Protein AF-A0A937UP07-F1 (afdb_monomer_lite)

Radius of gyration: 32.18 Å; chains: 1; bounding box: 81×33×100 Å

Secondary structure (DSSP, 8-state):
-PPPEEEEEETTTTEEEEEEPPSSTT-----TTT--S-EEESTTT--TTHHHHHHHHHHHHHHHHHHHHHHHHHHSSPPP-------------------PPPPPHHHHHHHHHHHHHHHHHT-HHHHHHHHHHHHHTT-HHHHHHHHHHHHHHHHHHHHHHHHHHHHHHHHHHHHHHHS-PPPP-

Foldseek 3Di:
DDADWFWKAAPVVRDIDTDGDDPDPPDQDADPPPRDSRIDTPVVVPPVPPVCVVVVVVVVVVVVVVVVVVVCCVVPPDDPDPPPDDDDDDDDDDPPPPPPDDPPPVVVVVLVVQLVVCLVVLPLVSLQVQLVVCVVVVNNVSNVVSNVSSVVSVVVVVVVVVVVVVVVVVVVVVVVVVVPDPDDD

Structure (mmCIF, N/CA/C/O backbone):
data_AF-A0A937UP07-F1
#
_entry.id   AF-A0A937UP07-F1
#
loop_
_atom_site.group_PDB
_atom_site.id
_atom_site.type_symbol
_atom_site.label_atom_id
_atom_site.label_alt_id
_atom_site.label_comp_id
_atom_site.label_asym_id
_atom_site.label_entity_id
_atom_site.label_seq_id
_atom_site.pdbx_PDB_ins_code
_atom_site.Cartn_x
_atom_site.Cartn_y
_atom_site.Cartn_z
_atom_site.occupancy
_atom_site.B_iso_or_equiv
_atom_site.auth_seq_id
_atom_site.auth_comp_id
_atom_site.auth_asym_id
_atom_site.auth_atom_id
_atom_site.pdbx_PDB_model_num
ATOM 1 N N . MET A 1 1 ? -50.067 5.147 7.919 1.00 51.22 1 MET A N 1
ATOM 2 C CA . MET A 1 1 ? -48.620 5.454 7.886 1.00 51.22 1 MET A CA 1
ATOM 3 C C . MET A 1 1 ? -47.901 4.321 8.599 1.00 51.22 1 MET A C 1
ATOM 5 O O . MET A 1 1 ? -48.271 4.030 9.728 1.00 51.22 1 MET A O 1
ATOM 9 N N . ALA A 1 2 ? -46.996 3.603 7.929 1.00 53.16 2 ALA A N 1
ATOM 10 C CA . ALA A 1 2 ? -46.285 2.476 8.536 1.00 53.16 2 ALA A CA 1
ATOM 11 C C . ALA A 1 2 ? -45.180 3.007 9.459 1.00 53.16 2 ALA A C 1
ATOM 13 O O . ALA A 1 2 ? -44.320 3.758 9.006 1.00 53.16 2 ALA A O 1
ATOM 14 N N . SER A 1 3 ? -45.225 2.655 10.743 1.00 60.34 3 SER A N 1
ATOM 15 C CA . SER A 1 3 ? -44.167 3.015 11.690 1.00 60.34 3 SER A CA 1
ATOM 16 C C . SER A 1 3 ? -42.852 2.321 11.309 1.00 60.34 3 SER A C 1
ATOM 18 O O . SER A 1 3 ? -42.887 1.135 10.958 1.00 60.34 3 SER A O 1
ATOM 20 N N . PRO A 1 4 ? -41.704 3.019 11.379 1.00 66.19 4 PRO A N 1
ATOM 21 C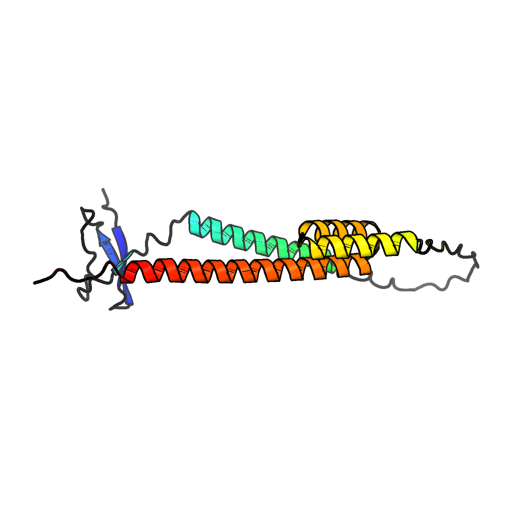 CA . PRO A 1 4 ? -40.403 2.433 11.079 1.00 66.19 4 PRO A CA 1
ATOM 22 C C . PRO A 1 4 ? -40.102 1.265 12.028 1.00 66.19 4 PRO A C 1
ATOM 24 O O . PRO A 1 4 ? -40.343 1.325 13.238 1.00 66.19 4 PRO A O 1
ATOM 27 N N . ARG A 1 5 ? -39.615 0.164 11.450 1.00 69.94 5 ARG A N 1
ATOM 28 C CA . ARG A 1 5 ? -39.194 -1.046 12.163 1.00 69.94 5 ARG A CA 1
ATOM 29 C C . ARG A 1 5 ? -37.681 -1.158 12.065 1.00 69.94 5 ARG A C 1
ATOM 31 O O . ARG A 1 5 ? -37.135 -0.958 10.987 1.00 69.94 5 ARG A O 1
ATOM 38 N N . ILE A 1 6 ? -37.042 -1.497 13.177 1.00 74.75 6 ILE A N 1
ATOM 39 C CA . ILE A 1 6 ? -35.603 -1.729 13.271 1.00 74.75 6 ILE A CA 1
ATOM 40 C C . ILE A 1 6 ? -35.372 -3.232 13.408 1.00 74.75 6 ILE A C 1
ATOM 42 O O . ILE A 1 6 ? -35.994 -3.894 14.247 1.00 74.75 6 ILE A O 1
ATOM 46 N N . HIS A 1 7 ? -34.464 -3.769 12.602 1.00 78.12 7 HIS A N 1
ATOM 47 C CA . HIS A 1 7 ? -33.972 -5.130 12.707 1.00 78.12 7 HIS A CA 1
ATOM 48 C C . HIS A 1 7 ? -32.869 -5.217 13.755 1.00 78.12 7 HIS A C 1
ATOM 50 O O . HIS A 1 7 ? -31.851 -4.516 13.719 1.00 78.12 7 HIS A O 1
ATOM 56 N N . VAL A 1 8 ? -33.073 -6.122 14.699 1.00 79.50 8 VAL A N 1
ATOM 57 C CA . VAL A 1 8 ? -32.176 -6.331 15.821 1.00 79.50 8 VAL A CA 1
ATOM 58 C C . VAL A 1 8 ? -31.804 -7.798 15.960 1.00 79.50 8 VAL A C 1
ATOM 60 O O . VAL A 1 8 ? -32.637 -8.679 15.752 1.00 79.50 8 VAL A O 1
ATOM 63 N N . TYR A 1 9 ? -30.552 -8.059 16.321 1.00 80.75 9 TYR A N 1
ATOM 64 C CA . TYR A 1 9 ? -30.041 -9.399 16.578 1.00 80.75 9 TYR A CA 1
ATOM 65 C C . TYR A 1 9 ? -29.825 -9.588 18.074 1.00 80.75 9 TYR A C 1
ATOM 67 O O . TYR A 1 9 ? -29.161 -8.780 18.729 1.00 80.75 9 TYR A O 1
ATOM 75 N N . CYS A 1 10 ? -30.385 -10.661 18.623 1.00 82.75 10 CYS A N 1
ATOM 76 C CA . CYS A 1 10 ? -30.159 -11.033 20.009 1.00 82.75 10 CYS A CA 1
ATOM 77 C C . CYS A 1 10 ? -29.069 -12.101 20.090 1.00 82.75 10 CYS A C 1
ATOM 79 O O . CYS A 1 10 ? -29.268 -13.221 19.625 1.00 82.75 10 CYS A O 1
ATOM 81 N N . GLN A 1 11 ? -27.960 -11.783 20.758 1.00 80.38 11 GLN A N 1
ATOM 82 C CA . GLN A 1 11 ? -26.851 -12.726 20.935 1.00 80.38 11 GLN A CA 1
ATOM 83 C C . GLN A 1 11 ? -27.231 -13.937 21.794 1.00 80.38 11 GLN A C 1
ATOM 85 O O . GLN A 1 11 ? -26.684 -15.012 21.611 1.00 80.38 11 GLN A O 1
ATOM 90 N N . HIS A 1 12 ? -28.182 -13.782 22.718 1.00 84.94 12 HIS A N 1
ATOM 91 C CA . HIS A 1 12 ? -28.535 -14.850 23.654 1.00 84.94 12 HIS A CA 1
ATOM 92 C C . HIS A 1 12 ? -29.436 -15.934 23.049 1.00 84.94 12 HIS A C 1
ATOM 94 O O . HIS A 1 12 ? -29.438 -17.065 23.515 1.00 84.94 12 HIS A O 1
ATOM 100 N N . CYS A 1 13 ? -30.237 -15.593 22.037 1.00 86.12 13 CYS A N 1
ATOM 101 C CA . CYS A 1 13 ? -31.123 -16.556 21.372 1.00 86.12 13 CYS A CA 1
ATOM 102 C C . CYS A 1 13 ? -30.818 -16.730 19.883 1.00 86.12 13 CYS A C 1
ATOM 104 O O . CYS A 1 13 ? -31.620 -17.346 19.185 1.00 86.12 13 CYS A O 1
ATOM 106 N N . GLU A 1 14 ? -29.701 -16.154 19.430 1.00 85.12 14 GLU A N 1
ATOM 107 C CA . GLU A 1 14 ? -29.171 -16.221 18.063 1.00 85.12 14 GLU A CA 1
ATOM 108 C C . GLU A 1 14 ? -30.222 -15.969 16.974 1.00 85.12 14 GLU A C 1
ATOM 110 O O . GLU A 1 14 ? -30.224 -16.573 15.905 1.00 85.12 14 GLU A O 1
ATOM 115 N N . ALA A 1 15 ? -31.154 -15.062 17.258 1.00 76.88 15 ALA A N 1
ATOM 116 C CA . ALA A 1 15 ? -32.301 -14.796 16.406 1.00 76.88 15 ALA A CA 1
ATOM 117 C C . ALA A 1 15 ? -32.442 -13.302 16.125 1.00 76.88 15 ALA A C 1
ATOM 119 O O . ALA A 1 15 ? -32.156 -12.450 16.977 1.00 76.88 15 ALA A O 1
ATOM 120 N N . SER A 1 16 ? -32.904 -13.002 14.912 1.00 80.81 16 SER A N 1
ATOM 121 C CA . SER A 1 16 ? -33.213 -11.655 14.453 1.00 80.81 16 SER A CA 1
ATOM 122 C C . SER A 1 16 ? -34.701 -11.348 14.617 1.00 80.81 16 SER A C 1
ATOM 124 O O . SER A 1 16 ? -35.568 -12.185 14.365 1.00 80.81 16 SER A O 1
ATOM 126 N N . TYR A 1 17 ? -35.003 -10.126 15.045 1.00 80.25 17 TYR A N 1
ATOM 127 C CA . TYR A 1 17 ? -36.364 -9.644 15.262 1.00 80.25 17 TYR A CA 1
ATOM 128 C C . TYR A 1 17 ? -36.521 -8.255 14.655 1.00 80.25 17 TYR A C 1
ATOM 130 O O . TYR A 1 17 ? -35.581 -7.465 14.657 1.00 80.25 17 TYR A O 1
ATOM 138 N N . ALA A 1 18 ? -37.718 -7.946 14.164 1.00 79.12 18 ALA A N 1
ATOM 139 C CA . ALA A 1 18 ? -38.094 -6.586 13.802 1.00 79.12 18 ALA A CA 1
ATOM 140 C C . ALA A 1 18 ? -38.886 -5.979 14.963 1.00 79.12 18 ALA A C 1
ATOM 142 O O . ALA A 1 18 ? -39.954 -6.486 15.313 1.00 79.12 18 ALA A O 1
ATOM 143 N N . ILE A 1 19 ? -38.368 -4.912 15.562 1.00 76.25 19 ILE A N 1
ATOM 144 C CA . ILE A 1 19 ? -39.026 -4.189 16.654 1.00 76.25 19 ILE A CA 1
ATOM 145 C C . ILE A 1 19 ? -39.362 -2.766 16.217 1.00 76.25 19 ILE A C 1
ATOM 147 O O . ILE A 1 19 ? -38.697 -2.197 15.354 1.00 76.25 19 ILE A O 1
ATOM 151 N N . ALA A 1 20 ? -40.437 -2.205 16.770 1.00 74.88 20 ALA A N 1
ATOM 152 C CA . ALA A 1 20 ? -40.776 -0.809 16.525 1.00 74.88 20 ALA A CA 1
ATOM 153 C C . ALA A 1 20 ? -39.660 0.091 17.069 1.00 74.88 20 ALA A C 1
ATOM 155 O O . ALA A 1 20 ? -39.105 -0.192 18.134 1.00 74.88 20 ALA A O 1
ATOM 156 N N . GLU A 1 21 ? -39.332 1.152 16.333 1.00 70.62 21 GLU A N 1
ATOM 157 C CA . GLU A 1 21 ? -38.361 2.140 16.792 1.00 70.62 21 GLU A CA 1
ATOM 158 C C . GLU A 1 21 ? -38.808 2.714 18.144 1.00 70.62 21 GLU A C 1
ATOM 160 O O . GLU A 1 21 ? -39.953 3.166 18.276 1.00 70.62 21 GLU A O 1
ATOM 165 N N . PRO A 1 22 ? -37.962 2.650 19.184 1.00 67.12 22 PRO A N 1
ATOM 166 C CA . PRO A 1 22 ? -38.375 3.137 20.479 1.00 67.12 22 PRO A CA 1
ATOM 167 C C . PRO A 1 22 ? -38.464 4.667 20.492 1.00 67.12 22 PRO A C 1
ATOM 169 O O . PRO A 1 22 ? -37.602 5.364 19.964 1.00 67.12 22 PRO A O 1
ATOM 172 N N . ALA A 1 23 ? -39.478 5.195 21.175 1.00 56.97 23 ALA A N 1
ATOM 173 C CA . ALA A 1 23 ? -39.797 6.623 21.218 1.00 56.97 23 ALA A CA 1
ATOM 174 C C . ALA A 1 23 ? -38.868 7.471 22.122 1.00 56.97 23 ALA A C 1
ATOM 176 O O . ALA A 1 23 ? -39.318 8.436 22.736 1.00 56.97 23 ALA A O 1
ATOM 177 N N . GLY A 1 24 ? -37.580 7.135 22.242 1.00 63.41 24 GLY A N 1
ATOM 178 C CA . GLY A 1 24 ? -36.656 7.946 23.034 1.00 63.41 24 GLY A CA 1
ATOM 179 C C . GLY A 1 24 ? -35.199 7.471 23.041 1.00 63.41 24 GLY A C 1
ATOM 180 O O . GLY A 1 24 ? -34.926 6.291 22.822 1.00 63.41 24 GLY A O 1
ATOM 181 N N . PRO A 1 25 ? -34.254 8.380 23.348 1.00 55.34 25 PRO A N 1
ATOM 182 C CA . PRO A 1 25 ? -32.810 8.125 23.292 1.00 55.34 25 PRO A CA 1
ATOM 183 C C . PRO A 1 25 ? -32.297 7.118 24.337 1.00 55.34 25 PRO A C 1
ATOM 185 O O . PRO A 1 25 ? -31.204 6.590 24.174 1.00 55.34 25 PRO A O 1
ATOM 188 N N . ASN A 1 26 ? -33.087 6.817 25.375 1.00 56.56 26 ASN A N 1
ATOM 189 C CA . ASN A 1 26 ? -32.716 5.919 26.479 1.00 56.56 26 ASN A CA 1
ATOM 190 C C . ASN A 1 26 ? -33.546 4.629 26.519 1.00 56.56 26 ASN A C 1
ATOM 192 O O . ASN A 1 26 ? -33.604 3.945 27.539 1.00 56.56 26 ASN A O 1
ATOM 196 N N . ALA A 1 27 ? -34.250 4.300 25.440 1.00 63.69 27 ALA A N 1
ATOM 197 C CA . ALA A 1 27 ? -35.037 3.085 25.416 1.00 63.69 27 ALA A CA 1
ATOM 198 C C . ALA A 1 27 ? -34.132 1.864 25.228 1.00 63.69 27 ALA A C 1
ATOM 200 O O . ALA A 1 27 ? -33.530 1.656 24.173 1.00 63.69 27 ALA A O 1
ATOM 201 N N . HIS A 1 28 ? -34.048 1.043 26.268 1.00 65.00 28 HIS A N 1
ATOM 202 C CA . HIS A 1 28 ? -33.318 -0.212 26.221 1.00 65.00 28 HIS A CA 1
ATOM 203 C C . HIS A 1 28 ? -34.006 -1.185 25.254 1.00 65.00 28 HIS A C 1
ATOM 205 O O . HIS A 1 28 ? -35.180 -1.522 25.416 1.00 65.00 28 HIS A O 1
ATOM 211 N N . LEU A 1 29 ? -33.270 -1.644 24.238 1.00 72.25 29 LEU A N 1
ATOM 212 C CA . LEU A 1 29 ? -33.742 -2.669 23.311 1.00 72.25 29 LEU A CA 1
ATOM 213 C C . LEU A 1 29 ? -33.669 -4.019 24.027 1.00 72.25 29 LEU A C 1
ATOM 215 O O . LEU A 1 29 ? -32.587 -4.528 24.306 1.00 72.25 29 LEU A O 1
ATOM 219 N N . VAL A 1 30 ? -34.828 -4.588 24.344 1.00 80.69 30 VAL A N 1
ATOM 220 C CA . VAL A 1 30 ? -34.936 -5.872 25.041 1.00 80.69 30 VAL A CA 1
ATOM 221 C C . VAL A 1 30 ? -35.454 -6.928 24.074 1.00 80.69 30 VAL A C 1
ATOM 223 O O . VAL A 1 30 ? -36.430 -6.705 23.356 1.00 80.69 30 VAL A O 1
ATOM 226 N N . CYS A 1 31 ? -34.822 -8.102 24.059 1.00 82.31 31 CYS A N 1
ATOM 227 C CA . CYS A 1 31 ? -35.263 -9.200 23.206 1.00 82.31 31 CYS A CA 1
ATOM 228 C C . CYS A 1 31 ? -36.688 -9.647 23.589 1.00 82.31 31 CYS A C 1
ATOM 230 O O . CYS A 1 31 ? -36.932 -9.966 24.758 1.00 82.31 31 CYS A O 1
ATOM 232 N N . PRO A 1 32 ? -37.636 -9.750 22.637 1.00 81.50 32 PRO A N 1
ATOM 233 C CA . PRO A 1 32 ? -39.007 -10.146 22.952 1.00 81.50 32 PRO A CA 1
ATOM 234 C C . PRO A 1 32 ? -39.099 -11.582 23.486 1.00 81.50 32 PRO A C 1
ATOM 236 O O . PRO A 1 32 ? -39.979 -11.855 24.302 1.00 81.50 32 PRO A O 1
ATOM 239 N N . LYS A 1 33 ? -38.176 -12.465 23.072 1.00 83.19 33 LYS A N 1
ATOM 240 C CA . LYS A 1 33 ? -38.176 -13.898 23.403 1.00 83.19 33 LYS A CA 1
ATOM 241 C C . LYS A 1 33 ? -37.504 -14.212 24.740 1.00 83.19 33 LYS A C 1
ATOM 243 O O . LYS A 1 33 ? -38.108 -14.869 25.575 1.00 83.19 33 LYS A O 1
ATOM 248 N N . CYS A 1 34 ? -36.269 -13.755 24.949 1.00 86.81 34 CYS A N 1
ATOM 249 C CA . CYS A 1 34 ? -35.478 -14.104 26.139 1.00 86.81 34 CYS A CA 1
ATOM 250 C C . CYS A 1 34 ? -35.333 -12.967 27.158 1.00 86.81 34 CYS A C 1
ATOM 252 O O . CYS A 1 34 ? -34.666 -13.146 28.168 1.00 86.81 34 CYS A O 1
ATOM 254 N N . LYS A 1 35 ? -35.913 -11.789 26.887 1.00 84.75 35 LYS A N 1
ATOM 255 C CA . LYS A 1 35 ? -35.816 -10.588 27.735 1.00 84.75 35 LYS A CA 1
ATOM 256 C C . LYS A 1 35 ? -34.383 -10.108 28.020 1.00 84.75 35 LYS A C 1
ATOM 258 O O . LYS A 1 35 ? -34.186 -9.265 28.887 1.00 84.75 35 LYS A O 1
ATOM 263 N N . SER A 1 36 ? -33.394 -10.585 27.260 1.00 81.56 36 SER A N 1
ATOM 264 C CA . SER A 1 36 ? -32.011 -10.119 27.378 1.00 81.56 36 SER A CA 1
ATOM 265 C C . SER A 1 36 ? -31.858 -8.676 26.864 1.00 81.56 36 SER A C 1
ATOM 267 O O . SER A 1 36 ? -32.407 -8.372 25.796 1.00 81.56 36 SER A O 1
ATOM 269 N N . PRO A 1 37 ? -31.089 -7.809 27.558 1.00 73.44 37 PRO A N 1
ATOM 270 C CA . PRO A 1 37 ? -30.743 -6.462 27.096 1.00 73.44 37 PRO A CA 1
ATOM 271 C C . PRO A 1 37 ? -29.590 -6.444 26.073 1.00 73.44 37 PRO A C 1
ATOM 273 O O . PRO A 1 37 ? -29.282 -5.395 25.514 1.00 73.44 37 PRO A O 1
ATOM 276 N N . THR A 1 38 ? -28.936 -7.584 25.807 1.00 66.12 38 THR A N 1
ATOM 277 C CA . THR A 1 38 ? -27.842 -7.702 24.822 1.00 66.12 38 THR A CA 1
ATOM 278 C C . THR A 1 38 ? -28.375 -7.838 23.398 1.00 66.12 38 THR A C 1
ATOM 280 O O . THR A 1 38 ? -28.304 -8.894 22.759 1.00 66.12 38 THR A O 1
ATOM 283 N N . VAL A 1 39 ? -28.955 -6.750 22.902 1.00 64.88 39 VAL A N 1
ATOM 284 C CA . VAL A 1 39 ? -29.507 -6.680 21.553 1.00 64.88 39 VAL A CA 1
ATOM 285 C C . VAL A 1 39 ? -28.695 -5.690 20.720 1.00 64.88 39 VAL A C 1
ATOM 287 O O . VAL A 1 39 ? -28.530 -4.534 21.102 1.00 64.88 39 VAL A O 1
ATOM 290 N N . VAL A 1 40 ? -28.182 -6.144 19.575 1.00 65.75 40 VAL A N 1
ATOM 291 C CA . VAL A 1 40 ? -27.368 -5.325 18.667 1.00 65.75 40 VAL A CA 1
ATOM 292 C C . VAL A 1 40 ? -28.232 -4.877 17.482 1.00 65.75 40 VAL A C 1
ATOM 294 O O . VAL A 1 40 ? -28.839 -5.731 16.826 1.00 65.75 40 VAL A O 1
ATOM 297 N N . PRO A 1 41 ? -28.319 -3.566 17.185 1.00 64.56 41 PRO A N 1
ATOM 298 C CA . PRO A 1 41 ? -29.013 -3.087 15.996 1.00 64.56 41 PRO A CA 1
ATOM 299 C C . PRO A 1 41 ? -28.246 -3.510 14.738 1.00 64.56 41 PRO A C 1
ATOM 301 O O . PRO A 1 41 ? -27.078 -3.162 14.572 1.00 64.56 41 PRO A O 1
ATOM 304 N N . VAL A 1 42 ? -28.907 -4.254 13.851 1.00 65.12 42 VAL A N 1
ATOM 305 C CA . VAL A 1 42 ? -28.313 -4.756 12.598 1.00 65.12 42 VAL A CA 1
ATOM 306 C C . VAL A 1 42 ? -28.360 -3.678 11.510 1.00 65.12 42 VAL A C 1
ATOM 308 O O . VAL A 1 42 ? -27.457 -3.577 10.683 1.00 65.12 42 VAL A O 1
ATOM 311 N N . ASP A 1 43 ? -29.359 -2.794 11.561 1.00 56.53 43 ASP A N 1
ATOM 312 C CA . ASP A 1 43 ? -29.591 -1.796 10.509 1.00 56.53 43 ASP A CA 1
ATOM 313 C C . ASP A 1 43 ? -28.564 -0.652 10.468 1.00 56.53 43 ASP A C 1
ATOM 315 O O . ASP A 1 43 ? -28.482 0.059 9.470 1.00 56.53 43 ASP A O 1
ATOM 319 N N . ARG A 1 44 ? -27.734 -0.465 11.507 1.00 49.66 44 ARG A N 1
ATOM 320 C CA . ARG A 1 44 ? -26.698 0.592 11.507 1.00 49.66 44 ARG A CA 1
ATOM 321 C C . ARG A 1 44 ? -25.330 0.147 10.994 1.00 49.66 44 ARG A C 1
ATOM 323 O O . ARG A 1 44 ? -24.518 1.009 10.674 1.00 49.66 44 ARG A O 1
ATOM 330 N N . THR A 1 45 ? -25.063 -1.153 10.861 1.00 48.41 45 THR A N 1
ATOM 331 C CA . THR A 1 45 ? -23.828 -1.640 10.212 1.00 48.41 45 THR A CA 1
ATOM 332 C C . THR A 1 45 ? -23.983 -1.808 8.699 1.00 48.41 45 THR A C 1
ATOM 334 O O . THR A 1 45 ? -22.988 -1.853 7.976 1.00 48.41 45 THR A O 1
ATOM 337 N N . HIS A 1 46 ? -25.218 -1.778 8.197 1.00 46.00 46 HIS A N 1
ATOM 338 C CA . HIS A 1 46 ? -25.534 -1.597 6.787 1.00 46.00 46 HIS A CA 1
ATOM 339 C C . HIS A 1 46 ? -26.006 -0.166 6.529 1.00 46.00 46 HIS A C 1
ATOM 341 O O . HIS A 1 46 ? -27.161 0.057 6.195 1.00 46.00 46 HIS A O 1
ATOM 347 N N . ALA A 1 47 ? -25.117 0.827 6.618 1.00 41.94 47 ALA A N 1
ATOM 348 C CA . ALA A 1 47 ? -25.333 2.040 5.835 1.00 41.94 47 ALA A CA 1
ATOM 349 C C . ALA A 1 47 ? -25.293 1.613 4.352 1.00 41.94 47 ALA A C 1
ATOM 351 O O . ALA A 1 47 ? -24.206 1.298 3.856 1.00 41.94 47 ALA A O 1
ATOM 352 N N . PRO A 1 48 ? -26.426 1.564 3.620 1.00 47.00 48 PRO A N 1
ATOM 353 C CA . PRO A 1 48 ? -26.474 0.941 2.295 1.00 47.00 48 PRO A CA 1
ATOM 354 C C . PRO A 1 48 ? -25.563 1.642 1.272 1.00 47.00 48 PRO A C 1
ATOM 356 O O . PRO A 1 48 ? -25.248 1.060 0.238 1.00 47.00 48 PRO A O 1
ATOM 359 N N . GLY A 1 49 ? -25.096 2.861 1.569 1.00 48.56 49 GLY A N 1
ATOM 360 C CA . GLY A 1 49 ? -24.095 3.583 0.783 1.00 48.56 49 GLY A CA 1
ATOM 361 C C . GLY A 1 49 ? -22.640 3.211 1.096 1.00 48.56 49 GLY A C 1
ATOM 362 O O . GLY A 1 49 ? -21.867 2.991 0.168 1.00 48.56 49 GLY A O 1
ATOM 363 N N . GLN A 1 50 ? -22.248 3.095 2.371 1.00 49.31 50 GLN A N 1
ATOM 364 C CA . GLN A 1 50 ? -20.835 2.882 2.734 1.00 49.31 50 GLN A CA 1
ATOM 365 C C . GLN A 1 50 ? -20.360 1.457 2.447 1.00 49.31 50 GLN A C 1
ATOM 367 O O . GLN A 1 50 ? -19.253 1.279 1.941 1.00 49.31 50 GLN A O 1
ATOM 372 N N . SER A 1 51 ? -21.199 0.443 2.687 1.00 53.94 51 SER A N 1
ATOM 373 C CA . SER A 1 51 ? -20.836 -0.949 2.387 1.00 53.94 51 SER A CA 1
ATOM 374 C C . SER A 1 51 ? -20.715 -1.178 0.878 1.00 53.94 51 SER A C 1
ATOM 376 O O . SER A 1 51 ? -19.815 -1.879 0.429 1.00 53.94 51 SER A O 1
ATOM 378 N N . ARG A 1 52 ? -21.587 -0.550 0.073 1.00 56.41 52 ARG A N 1
ATOM 379 C CA . ARG A 1 52 ? -21.542 -0.662 -1.394 1.00 56.41 52 ARG A CA 1
ATOM 380 C C . ARG A 1 52 ? -20.334 0.051 -1.987 1.00 56.41 52 ARG A C 1
ATOM 382 O O . ARG A 1 52 ? -19.703 -0.511 -2.872 1.00 56.41 52 ARG A O 1
ATOM 389 N N . LEU A 1 53 ? -19.982 1.233 -1.479 1.00 53.53 53 LEU A N 1
ATOM 390 C CA . LEU A 1 53 ? -18.770 1.950 -1.887 1.00 53.53 53 LEU A CA 1
ATOM 391 C C . LEU A 1 53 ? -17.500 1.166 -1.547 1.00 53.53 53 LEU A C 1
ATOM 393 O O . LEU A 1 53 ? -16.613 1.079 -2.388 1.00 53.53 53 LEU A O 1
ATOM 397 N N . ALA A 1 54 ? -17.435 0.553 -0.361 1.00 58.81 54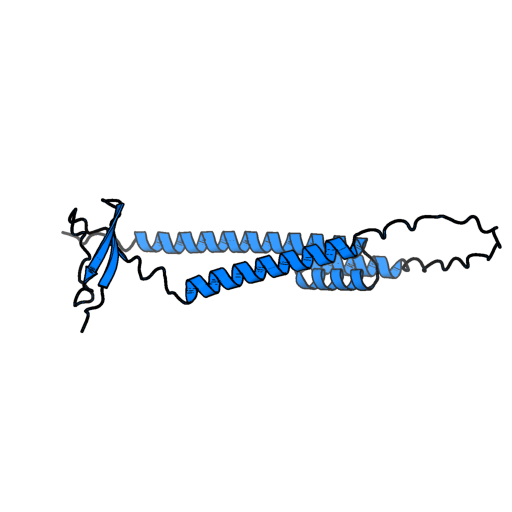 ALA A N 1
ATOM 398 C CA . ALA A 1 54 ? -16.294 -0.268 0.039 1.00 58.81 54 ALA A CA 1
ATOM 399 C C . ALA A 1 54 ? -16.173 -1.554 -0.796 1.00 58.81 54 ALA A C 1
ATOM 401 O O . ALA A 1 54 ? -15.087 -1.908 -1.241 1.00 58.81 54 ALA A O 1
ATOM 402 N N . VAL A 1 55 ? -17.284 -2.246 -1.064 1.00 63.09 55 VAL A N 1
ATOM 403 C CA . VAL A 1 55 ? -17.265 -3.447 -1.916 1.00 63.09 55 VAL A CA 1
ATOM 404 C C . VAL A 1 55 ? -16.942 -3.084 -3.370 1.00 63.09 55 VAL A C 1
ATOM 406 O O . VAL A 1 55 ? -16.160 -3.782 -4.012 1.00 63.09 55 VAL A O 1
ATOM 409 N N . ALA A 1 56 ? -17.479 -1.974 -3.883 1.00 61.41 56 ALA A N 1
ATOM 410 C CA . ALA A 1 56 ? -17.180 -1.496 -5.230 1.00 61.41 56 ALA A CA 1
ATOM 411 C C . ALA A 1 56 ? -15.715 -1.063 -5.381 1.00 61.41 56 ALA A C 1
ATOM 413 O O . ALA A 1 56 ? -15.103 -1.365 -6.402 1.00 61.41 56 ALA A O 1
ATOM 414 N N . SER A 1 57 ? -15.129 -0.407 -4.374 1.00 71.81 57 SER A N 1
ATOM 415 C CA . SER A 1 57 ? -13.724 0.008 -4.420 1.00 71.81 57 SER A CA 1
ATOM 416 C C . SER A 1 57 ? -12.768 -1.182 -4.337 1.00 71.81 57 SER A C 1
ATOM 418 O O . SER A 1 57 ? -11.808 -1.236 -5.105 1.00 71.81 57 SER A O 1
ATOM 420 N N . ILE A 1 58 ? -13.063 -2.176 -3.491 1.00 78.94 58 ILE A N 1
ATOM 421 C CA . ILE A 1 58 ? -12.301 -3.433 -3.433 1.00 78.94 58 ILE A CA 1
ATOM 422 C C . ILE A 1 58 ? -12.410 -4.184 -4.768 1.00 78.94 58 ILE A C 1
ATOM 424 O O . ILE A 1 58 ? -11.400 -4.638 -5.304 1.00 78.94 58 ILE A O 1
ATOM 428 N N . GLY A 1 59 ? -13.615 -4.272 -5.340 1.00 81.94 59 GLY A N 1
ATOM 429 C CA . GLY A 1 59 ? -13.838 -4.899 -6.643 1.00 81.94 59 GLY A CA 1
ATOM 430 C C . GLY A 1 59 ? -13.088 -4.196 -7.779 1.00 81.94 59 GLY A C 1
ATOM 431 O O . GLY A 1 59 ? -12.435 -4.859 -8.583 1.00 81.94 59 GLY A O 1
ATOM 432 N N . ALA A 1 60 ? -13.118 -2.861 -7.817 1.00 79.62 60 ALA A N 1
ATOM 433 C CA . ALA A 1 60 ? -12.397 -2.065 -8.810 1.00 79.62 60 ALA A CA 1
ATOM 434 C C . ALA A 1 60 ? -10.874 -2.227 -8.686 1.00 79.62 60 ALA A C 1
ATOM 436 O O . ALA A 1 60 ? -10.182 -2.359 -9.695 1.00 79.62 60 ALA A O 1
ATOM 437 N N . PHE A 1 61 ? -10.355 -2.276 -7.456 1.00 83.50 61 PHE A N 1
ATOM 438 C CA . PHE A 1 61 ? -8.935 -2.500 -7.199 1.00 83.50 61 PHE A CA 1
ATOM 439 C C . PHE A 1 61 ? -8.479 -3.890 -7.660 1.00 83.50 61 PHE A C 1
ATOM 441 O O . PHE A 1 61 ? -7.468 -4.016 -8.352 1.00 83.50 61 PHE A O 1
ATOM 448 N N . LEU A 1 62 ? -9.257 -4.933 -7.353 1.00 90.19 62 LEU A N 1
ATOM 449 C CA . LEU A 1 62 ? -8.974 -6.293 -7.816 1.00 90.19 62 LEU A CA 1
ATOM 450 C C . LEU A 1 62 ? -9.033 -6.402 -9.346 1.00 90.19 62 LEU A C 1
ATOM 452 O O . LEU A 1 62 ? -8.163 -7.033 -9.943 1.00 90.19 62 LEU A O 1
ATOM 456 N N . ALA A 1 63 ? -10.004 -5.751 -9.990 1.00 87.38 63 ALA A N 1
ATOM 457 C CA . ALA A 1 63 ? -10.102 -5.718 -11.447 1.00 87.38 63 ALA A CA 1
ATOM 458 C C . ALA A 1 63 ? -8.899 -5.008 -12.095 1.00 87.38 63 ALA A C 1
ATOM 460 O O . ALA A 1 63 ? -8.362 -5.499 -13.089 1.00 87.38 63 ALA A O 1
ATOM 461 N N . ALA A 1 64 ? -8.435 -3.897 -11.514 1.00 87.00 64 ALA A N 1
ATOM 462 C CA . ALA A 1 64 ? -7.257 -3.177 -11.993 1.00 87.00 64 ALA A CA 1
ATOM 463 C C . ALA A 1 64 ? -5.979 -4.026 -11.886 1.00 87.00 64 ALA A C 1
ATOM 465 O O . ALA A 1 64 ? -5.214 -4.109 -12.847 1.00 87.00 64 ALA A O 1
ATOM 466 N N . LEU A 1 65 ? -5.777 -4.719 -10.759 1.00 90.38 65 LEU A N 1
ATOM 467 C CA . LEU A 1 65 ? -4.652 -5.646 -10.592 1.00 90.38 65 LEU A CA 1
ATOM 468 C C . LEU A 1 65 ? -4.688 -6.786 -11.615 1.00 90.38 65 LEU A C 1
ATOM 470 O O . LEU A 1 65 ? -3.655 -7.134 -12.188 1.00 90.38 65 LEU A O 1
ATOM 474 N N . LEU A 1 66 ? -5.873 -7.340 -11.880 1.00 92.56 66 LEU A N 1
ATOM 475 C CA . LEU A 1 66 ? -6.038 -8.415 -12.855 1.00 92.56 66 LEU A CA 1
ATOM 476 C C . LEU A 1 66 ? -5.741 -7.931 -14.282 1.00 92.56 66 LEU A C 1
ATOM 478 O O . LEU A 1 66 ? -5.068 -8.627 -15.038 1.00 92.56 66 LEU A O 1
ATOM 482 N N . ALA A 1 67 ? -6.169 -6.717 -14.637 1.00 87.56 67 ALA A N 1
ATOM 483 C CA . ALA A 1 67 ? -5.860 -6.107 -15.928 1.00 87.56 67 ALA A CA 1
ATOM 484 C C . ALA A 1 67 ? -4.349 -5.885 -16.113 1.00 87.56 67 ALA A C 1
ATOM 486 O O . ALA A 1 67 ? -3.802 -6.233 -17.161 1.00 87.56 67 ALA A O 1
ATOM 487 N N . ILE A 1 68 ? -3.657 -5.380 -15.085 1.00 89.88 68 ILE A N 1
ATOM 488 C CA . ILE A 1 68 ? -2.195 -5.216 -15.104 1.00 89.88 68 ILE A CA 1
ATOM 489 C C . ILE A 1 68 ? -1.507 -6.575 -15.275 1.00 89.88 68 ILE A C 1
ATOM 491 O O . ILE A 1 68 ? -0.612 -6.707 -16.111 1.00 89.88 68 ILE A O 1
ATOM 495 N N . ALA A 1 69 ? -1.947 -7.599 -14.539 1.00 90.06 69 ALA A N 1
ATOM 496 C CA . ALA A 1 69 ? -1.400 -8.948 -14.649 1.00 90.06 69 ALA A CA 1
ATOM 497 C C . ALA A 1 69 ? -1.572 -9.532 -16.061 1.00 90.06 69 ALA A C 1
ATOM 499 O O . ALA A 1 69 ? -0.642 -10.138 -16.592 1.00 90.06 69 ALA A O 1
ATOM 500 N N . VAL A 1 70 ? -2.725 -9.309 -16.701 1.00 88.62 70 VAL A N 1
ATOM 501 C CA . VAL A 1 70 ? -2.980 -9.736 -18.085 1.00 88.62 70 VAL A CA 1
ATOM 502 C C . VAL A 1 70 ? -2.065 -9.006 -19.068 1.00 88.62 70 VAL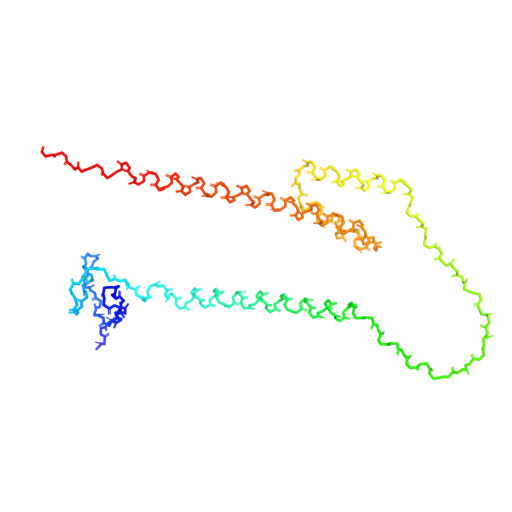 A C 1
ATOM 504 O O . VAL A 1 70 ? -1.441 -9.655 -19.907 1.00 88.62 70 VAL A O 1
ATOM 507 N N . VAL A 1 71 ? -1.928 -7.681 -18.959 1.00 86.88 71 VAL A N 1
ATOM 508 C CA . VAL A 1 71 ? -1.023 -6.909 -19.829 1.00 86.88 71 VAL A CA 1
ATOM 509 C C . VAL A 1 71 ? 0.415 -7.393 -19.674 1.00 86.88 71 VAL A C 1
ATOM 511 O O . VAL A 1 71 ? 1.083 -7.628 -20.676 1.00 86.88 71 VAL A O 1
ATOM 514 N N . LEU A 1 72 ? 0.877 -7.616 -18.441 1.00 85.44 72 LEU A N 1
ATOM 515 C CA . LEU A 1 72 ? 2.211 -8.158 -18.191 1.00 85.44 72 LEU A CA 1
ATOM 516 C C . LEU A 1 72 ? 2.375 -9.565 -18.770 1.00 85.44 72 LEU A C 1
ATOM 518 O O . LEU A 1 72 ? 3.395 -9.834 -19.401 1.00 85.44 72 LEU A O 1
ATOM 522 N N . TYR A 1 73 ? 1.379 -10.441 -18.621 1.00 86.31 73 TYR A N 1
ATOM 523 C CA . TYR A 1 73 ? 1.410 -11.796 -19.177 1.00 86.31 73 TYR A CA 1
ATOM 524 C C . TYR A 1 73 ? 1.558 -11.798 -20.703 1.00 86.31 73 TYR A C 1
ATOM 526 O O . TYR A 1 73 ? 2.331 -12.583 -21.248 1.00 86.31 73 TYR A O 1
ATOM 534 N N . TYR A 1 74 ? 0.855 -10.904 -21.401 1.00 83.12 74 TYR A N 1
ATOM 535 C CA . TYR A 1 74 ? 0.965 -10.792 -22.856 1.00 83.12 74 TYR A CA 1
ATOM 536 C C . TYR A 1 74 ? 2.209 -10.023 -23.310 1.00 83.12 74 TYR A C 1
ATOM 538 O O . TYR A 1 74 ? 2.778 -10.375 -24.337 1.00 83.12 74 TYR A O 1
ATOM 546 N N . ALA A 1 75 ? 2.677 -9.035 -22.545 1.00 76.06 75 ALA A N 1
ATOM 547 C CA . ALA A 1 75 ? 3.905 -8.298 -22.846 1.00 76.06 75 ALA A CA 1
ATOM 548 C C . ALA A 1 75 ? 5.174 -9.141 -22.627 1.00 76.06 75 ALA A C 1
ATOM 550 O O . ALA A 1 75 ? 6.167 -8.955 -23.322 1.00 76.06 75 ALA A O 1
ATOM 551 N N . THR A 1 76 ? 5.143 -10.073 -21.670 1.00 77.75 76 THR A N 1
ATOM 552 C CA . THR A 1 76 ? 6.261 -10.990 -21.376 1.00 77.75 76 THR A CA 1
ATOM 553 C C . THR A 1 76 ? 6.147 -12.330 -22.088 1.00 77.75 76 THR A C 1
ATOM 555 O O . THR A 1 76 ? 7.054 -13.156 -21.979 1.00 77.75 76 THR A O 1
ATOM 558 N N . ARG A 1 77 ? 5.066 -12.566 -22.842 1.00 61.66 77 ARG A N 1
ATOM 559 C CA . ARG A 1 77 ? 4.939 -13.787 -23.631 1.00 61.66 77 ARG A CA 1
ATOM 560 C C . ARG A 1 77 ? 5.961 -13.737 -24.772 1.00 61.66 77 ARG A C 1
ATOM 562 O O . ARG A 1 77 ? 5.857 -12.853 -25.623 1.00 61.66 77 ARG A O 1
ATOM 569 N N . PRO A 1 78 ? 6.933 -14.666 -24.827 1.00 56.69 78 PRO A N 1
ATOM 570 C CA . PRO A 1 78 ? 7.826 -14.754 -25.970 1.00 56.69 78 PRO A CA 1
ATOM 571 C C . PRO A 1 78 ? 6.977 -15.021 -27.213 1.00 56.69 78 PRO A C 1
ATOM 573 O O . PRO A 1 78 ? 6.084 -15.875 -27.184 1.00 56.69 78 PRO A O 1
ATOM 576 N N . ALA A 1 79 ? 7.215 -14.248 -28.276 1.00 59.44 79 ALA A N 1
ATOM 577 C CA . ALA A 1 79 ? 6.515 -14.413 -29.542 1.00 59.44 79 ALA A CA 1
ATOM 578 C C . ALA A 1 79 ? 6.548 -15.898 -29.948 1.00 59.44 79 ALA A C 1
ATOM 580 O O . ALA A 1 79 ? 7.611 -16.522 -29.842 1.00 59.44 79 ALA A O 1
ATOM 581 N N . PRO A 1 80 ? 5.412 -16.489 -30.367 1.00 56.38 80 PRO A N 1
ATOM 582 C CA . PRO A 1 80 ? 5.410 -17.861 -30.847 1.00 56.38 80 PRO A CA 1
ATOM 583 C C . PRO A 1 80 ? 6.438 -17.960 -31.969 1.00 56.38 80 PRO A C 1
ATOM 585 O O . PRO A 1 80 ? 6.403 -17.167 -32.910 1.00 56.38 80 PRO A O 1
ATOM 588 N N . ALA A 1 81 ? 7.382 -18.892 -31.823 1.00 53.12 81 ALA A N 1
ATOM 589 C CA . ALA A 1 81 ? 8.388 -19.160 -32.834 1.00 53.12 81 ALA A CA 1
ATOM 590 C C . ALA A 1 81 ? 7.668 -19.376 -34.169 1.00 53.12 81 ALA A C 1
ATOM 592 O O . ALA A 1 81 ? 6.893 -20.324 -34.314 1.00 53.12 81 ALA A O 1
ATOM 593 N N . SER A 1 82 ? 7.872 -18.446 -35.104 1.00 48.59 82 SER A N 1
ATOM 594 C CA . SER A 1 82 ? 7.339 -18.544 -36.456 1.00 48.59 82 SER A CA 1
ATOM 595 C C . SER A 1 82 ? 7.658 -19.933 -37.011 1.00 48.59 82 SER A C 1
ATOM 597 O O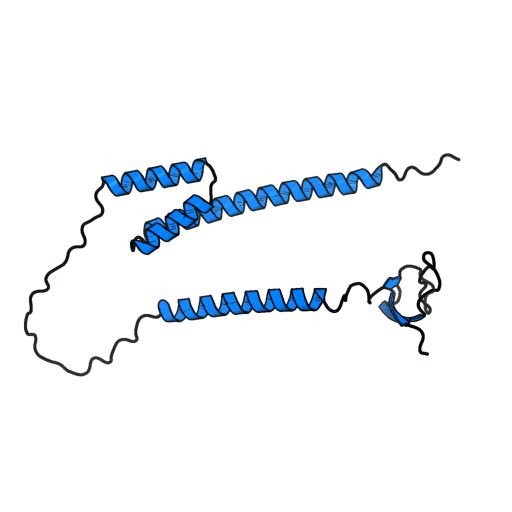 . SER A 1 82 ? 8.807 -20.365 -36.882 1.00 48.59 82 SER A O 1
ATOM 599 N N . PRO A 1 83 ? 6.694 -20.647 -37.619 1.00 53.09 83 PRO A N 1
ATOM 600 C CA . PRO A 1 83 ? 6.986 -21.914 -38.267 1.00 53.09 83 PRO A CA 1
ATOM 601 C C . PRO A 1 83 ? 7.983 -21.652 -39.399 1.00 53.09 83 PRO A C 1
ATOM 603 O O . PRO A 1 83 ? 7.659 -21.060 -40.428 1.00 53.09 83 PRO A O 1
ATOM 606 N N . SER A 1 84 ? 9.228 -22.058 -39.170 1.00 45.94 84 SER A N 1
ATOM 607 C CA . SER A 1 84 ? 10.346 -21.997 -40.100 1.00 45.94 84 SER A CA 1
ATOM 608 C C . SER A 1 84 ? 10.160 -23.043 -41.202 1.00 45.94 84 SER A C 1
ATOM 610 O O . SER A 1 84 ? 10.780 -24.102 -41.205 1.00 45.94 84 SER A O 1
ATOM 612 N N . GLY A 1 85 ? 9.273 -22.747 -42.150 1.00 54.31 85 GLY A N 1
ATOM 613 C CA . GLY A 1 85 ? 9.169 -23.445 -43.426 1.00 54.31 85 GLY A CA 1
ATOM 614 C C . GLY A 1 85 ? 9.756 -22.581 -44.535 1.00 54.31 85 GLY A C 1
ATOM 615 O O . GLY A 1 85 ? 9.130 -21.608 -44.942 1.00 54.31 85 GLY A O 1
ATOM 616 N N . GLY A 1 86 ? 10.946 -22.932 -45.026 1.00 46.09 86 GLY A N 1
ATOM 617 C CA . GLY A 1 86 ? 11.525 -22.323 -46.227 1.00 46.09 86 GLY A CA 1
ATOM 618 C C . GLY A 1 86 ? 13.024 -22.080 -46.119 1.00 46.09 86 GLY A C 1
ATOM 619 O O . GLY A 1 86 ? 13.466 -21.008 -45.718 1.00 46.09 86 GLY A O 1
ATOM 620 N N . SER A 1 87 ? 13.815 -23.078 -46.507 1.00 55.59 87 SER A N 1
ATOM 621 C CA . SER A 1 87 ? 15.246 -22.945 -46.773 1.00 55.59 87 SER A CA 1
ATOM 622 C C . SER A 1 87 ? 15.481 -21.965 -47.929 1.00 55.59 87 SER A C 1
ATOM 624 O O . SER A 1 87 ? 15.265 -22.314 -49.089 1.00 55.59 87 SER A O 1
ATOM 626 N N . VAL A 1 88 ? 15.937 -20.753 -47.616 1.00 53.97 88 VAL A N 1
ATOM 627 C CA . VAL A 1 88 ? 16.466 -19.785 -48.589 1.00 53.97 88 VAL A CA 1
ATOM 628 C C . VAL A 1 88 ? 17.979 -19.676 -48.359 1.00 53.97 88 VAL A C 1
ATOM 630 O O . VAL A 1 88 ? 18.406 -19.591 -47.204 1.00 53.97 88 VAL A O 1
ATOM 633 N N . PRO A 1 89 ? 18.814 -19.742 -49.414 1.00 53.12 89 PRO A N 1
ATOM 634 C CA . PRO A 1 89 ? 20.261 -19.807 -49.266 1.00 53.12 89 PRO A CA 1
ATOM 635 C C . PRO A 1 89 ? 20.848 -18.487 -48.758 1.00 53.12 89 PRO A C 1
ATOM 637 O O . PRO A 1 89 ? 20.419 -17.395 -49.120 1.00 53.12 89 PRO A O 1
ATOM 640 N N . ALA A 1 90 ? 21.865 -18.636 -47.913 1.00 49.12 90 ALA A N 1
ATOM 641 C CA . ALA A 1 90 ? 22.570 -17.580 -47.213 1.00 49.12 90 ALA A CA 1
ATOM 642 C C . ALA A 1 90 ? 23.280 -16.594 -48.159 1.00 49.12 90 ALA A C 1
ATOM 644 O O . ALA A 1 90 ? 24.389 -16.849 -48.629 1.00 49.12 90 ALA A O 1
ATOM 645 N N . THR A 1 91 ? 22.699 -15.413 -48.350 1.00 46.19 91 THR A N 1
ATOM 646 C CA . THR A 1 91 ? 23.456 -14.203 -48.678 1.00 46.19 91 THR A CA 1
ATOM 647 C C . THR A 1 91 ? 24.021 -13.627 -47.382 1.00 46.19 91 THR A C 1
ATOM 649 O O . THR A 1 91 ? 23.303 -13.099 -46.536 1.00 46.19 91 THR A O 1
ATOM 652 N N . ARG A 1 92 ? 25.341 -13.763 -47.208 1.00 54.56 92 ARG A N 1
ATOM 653 C CA . ARG A 1 92 ? 26.109 -13.076 -46.163 1.00 54.56 92 ARG A CA 1
ATOM 654 C C . ARG A 1 92 ? 25.960 -11.565 -46.347 1.00 54.56 92 ARG A C 1
ATOM 656 O O . ARG A 1 92 ? 26.693 -10.968 -47.129 1.00 54.56 92 ARG A O 1
ATOM 663 N N . HIS A 1 93 ? 25.061 -10.951 -45.591 1.00 42.62 93 HIS A N 1
ATOM 664 C CA . HIS A 1 93 ? 25.173 -9.541 -45.248 1.00 42.62 93 HIS A CA 1
ATOM 665 C C . HIS A 1 93 ? 25.804 -9.446 -43.865 1.00 42.62 93 HIS A C 1
ATOM 667 O O . HIS A 1 93 ? 25.305 -10.005 -42.890 1.00 42.62 93 HIS A O 1
ATOM 673 N N . ALA A 1 94 ? 26.965 -8.799 -43.828 1.00 43.31 94 ALA A N 1
ATOM 674 C CA . ALA A 1 94 ? 27.694 -8.488 -42.618 1.00 43.31 94 ALA A CA 1
ATOM 675 C C . ALA A 1 94 ? 26.761 -7.770 -41.635 1.00 43.31 94 ALA A C 1
ATOM 677 O O . ALA A 1 94 ? 26.261 -6.682 -41.919 1.00 43.31 94 ALA A O 1
ATOM 678 N N . ALA A 1 95 ? 26.522 -8.402 -40.489 1.00 43.84 95 ALA A N 1
ATOM 679 C CA . ALA A 1 95 ? 25.924 -7.753 -39.345 1.00 43.84 95 ALA A CA 1
ATOM 680 C C . ALA A 1 95 ? 26.883 -6.650 -38.890 1.00 43.84 95 ALA A C 1
ATOM 682 O O . ALA A 1 95 ? 27.952 -6.926 -38.346 1.00 43.84 95 ALA A O 1
ATOM 683 N N . SER A 1 96 ? 26.508 -5.397 -39.130 1.00 42.06 96 SER A N 1
ATOM 684 C CA . SER A 1 96 ? 27.029 -4.276 -38.364 1.00 42.06 96 SER A CA 1
ATOM 685 C C . SER A 1 96 ? 26.566 -4.475 -36.924 1.00 42.06 96 SER A C 1
ATOM 687 O O . SER A 1 96 ? 25.448 -4.132 -36.551 1.00 42.06 96 SER A O 1
ATOM 689 N N . SER A 1 97 ? 27.425 -5.109 -36.133 1.00 45.41 97 SER A N 1
ATOM 690 C CA . SER A 1 97 ? 27.368 -5.151 -34.681 1.00 45.41 97 SER A CA 1
ATOM 691 C C . SER A 1 97 ? 27.400 -3.716 -34.155 1.00 45.41 97 SER A C 1
ATOM 693 O O . SER A 1 97 ? 28.463 -3.119 -33.998 1.00 45.41 97 SER A O 1
ATOM 695 N N . SER A 1 98 ? 26.216 -3.147 -33.930 1.00 42.81 98 SER A N 1
ATOM 696 C CA . SER A 1 98 ? 26.034 -1.969 -33.091 1.00 42.81 98 SER A CA 1
ATOM 697 C C . SER A 1 98 ? 26.229 -2.425 -31.649 1.00 42.81 98 SER A C 1
ATOM 699 O O . SER A 1 98 ? 25.306 -2.873 -30.973 1.00 42.81 98 SER A O 1
ATOM 701 N N . THR A 1 99 ? 27.485 -2.416 -31.216 1.00 50.44 99 THR A N 1
ATOM 702 C CA . THR A 1 99 ? 27.854 -2.520 -29.810 1.00 50.44 99 THR A CA 1
ATOM 703 C C . THR A 1 99 ? 27.279 -1.286 -29.124 1.00 50.44 99 THR A C 1
ATOM 705 O O . THR A 1 99 ? 27.799 -0.185 -29.304 1.00 50.44 99 THR A O 1
ATOM 708 N N . ALA A 1 100 ? 26.176 -1.449 -28.390 1.00 50.94 100 ALA A N 1
ATOM 709 C CA . ALA A 1 100 ? 25.730 -0.427 -27.454 1.00 50.94 100 ALA A CA 1
ATOM 710 C C . ALA A 1 100 ? 26.916 -0.118 -26.522 1.00 50.94 100 ALA A C 1
ATOM 712 O O . ALA A 1 100 ? 27.519 -1.061 -25.996 1.00 50.94 100 ALA A O 1
ATOM 713 N N . PRO A 1 101 ? 27.328 1.153 -26.380 1.00 49.25 101 PRO A N 1
ATOM 714 C CA . PRO A 1 101 ? 28.461 1.491 -25.537 1.00 49.25 101 PRO A CA 1
ATOM 715 C C . PRO A 1 101 ? 28.159 1.017 -24.117 1.00 49.25 101 PRO A C 1
ATOM 717 O O . PRO A 1 101 ? 27.088 1.299 -23.579 1.00 49.25 101 PRO A O 1
ATOM 720 N N . ALA A 1 102 ? 29.098 0.276 -23.524 1.00 53.66 102 ALA A N 1
ATOM 721 C CA . ALA A 1 102 ? 29.065 0.020 -22.096 1.00 53.66 102 ALA A CA 1
ATOM 722 C C . ALA A 1 102 ? 28.917 1.376 -21.381 1.00 53.66 102 ALA A C 1
ATOM 724 O O . ALA A 1 102 ? 29.599 2.331 -21.779 1.00 53.66 102 ALA A O 1
ATOM 725 N N . PRO A 1 103 ? 28.018 1.498 -20.387 1.00 58.47 103 PRO A N 1
ATOM 726 C CA . PRO A 1 103 ? 27.909 2.722 -19.608 1.00 58.47 103 PRO A CA 1
ATOM 727 C C . PRO A 1 103 ? 29.302 3.071 -19.087 1.00 58.47 103 PRO A C 1
ATOM 729 O O . PRO A 1 103 ? 30.028 2.197 -18.607 1.00 58.47 103 PRO A O 1
ATOM 732 N N . SER A 1 104 ? 29.711 4.328 -19.255 1.00 68.75 104 SER A N 1
ATOM 733 C CA . SER A 1 104 ? 31.020 4.763 -18.780 1.00 68.75 104 SER A CA 1
ATOM 734 C C . SER A 1 104 ? 31.101 4.503 -17.276 1.00 68.75 104 SER A C 1
ATOM 736 O O . SER A 1 104 ? 30.127 4.713 -16.556 1.00 68.75 104 SER A O 1
ATOM 738 N N . GLU A 1 105 ? 32.250 4.046 -16.780 1.00 69.88 105 GLU A N 1
ATOM 739 C CA . GLU A 1 105 ? 32.446 3.732 -15.353 1.00 69.88 105 GLU A CA 1
ATOM 740 C C . GLU A 1 105 ? 32.041 4.903 -14.429 1.00 69.88 105 GLU A C 1
ATOM 742 O O . GLU A 1 105 ? 31.592 4.693 -13.306 1.00 69.88 105 GLU A O 1
ATOM 747 N N . ALA A 1 106 ? 32.099 6.138 -14.941 1.00 70.50 106 ALA A N 1
ATOM 748 C CA . ALA A 1 106 ? 31.632 7.350 -14.271 1.00 70.50 106 ALA A CA 1
ATOM 749 C C . ALA A 1 106 ? 30.107 7.408 -14.021 1.00 70.50 106 ALA A C 1
ATOM 751 O O . ALA A 1 106 ? 29.674 8.041 -13.059 1.00 70.50 106 ALA A O 1
ATOM 752 N N . GLN A 1 107 ? 29.282 6.778 -14.865 1.00 73.88 107 GLN A N 1
ATOM 753 C CA . GLN A 1 107 ? 27.825 6.701 -14.675 1.00 73.88 107 GLN A CA 1
ATOM 754 C C . GLN A 1 107 ? 27.433 5.626 -13.658 1.00 73.88 107 GLN A C 1
ATOM 756 O O . GLN A 1 107 ? 26.473 5.800 -12.911 1.00 73.88 107 GLN A O 1
ATOM 761 N N . ALA A 1 108 ? 28.188 4.525 -13.598 1.00 77.12 108 ALA A N 1
ATOM 762 C CA . ALA A 1 108 ? 27.953 3.476 -12.610 1.00 77.12 108 ALA A CA 1
ATOM 763 C C . ALA A 1 108 ? 28.222 3.980 -11.182 1.00 77.12 108 ALA A C 1
ATOM 765 O O . ALA A 1 108 ? 27.403 3.761 -10.291 1.00 77.12 108 ALA A O 1
ATOM 766 N N . SER A 1 109 ? 29.313 4.728 -10.981 1.00 81.88 109 SER A N 1
ATOM 767 C CA . SER A 1 109 ? 29.673 5.265 -9.662 1.00 81.88 109 SER A CA 1
ATOM 768 C C . SER A 1 109 ? 28.709 6.343 -9.158 1.00 81.88 109 SER A C 1
ATOM 770 O O . SER A 1 109 ? 28.384 6.373 -7.973 1.00 81.88 109 SER A O 1
ATOM 772 N N . THR A 1 110 ? 28.193 7.200 -10.046 1.00 91.19 110 THR A N 1
ATOM 773 C CA . THR A 1 110 ? 27.186 8.210 -9.672 1.00 91.19 110 THR A CA 1
ATOM 774 C C . THR A 1 110 ? 25.852 7.576 -9.290 1.00 91.19 110 THR A C 1
ATOM 776 O O . THR A 1 110 ? 25.214 8.032 -8.342 1.00 91.19 110 THR A O 1
ATOM 779 N N . TRP A 1 111 ? 25.451 6.501 -9.972 1.00 89.88 111 TRP A N 1
ATOM 780 C CA . TRP A 1 111 ? 24.231 5.765 -9.649 1.00 89.88 111 TRP A CA 1
ATOM 781 C C . TRP A 1 111 ? 24.270 5.142 -8.250 1.00 89.88 111 TRP A C 1
ATOM 783 O O . TRP A 1 111 ? 23.344 5.323 -7.460 1.00 89.88 111 TRP A O 1
ATOM 793 N N . GLU A 1 112 ? 25.349 4.424 -7.928 1.00 92.88 112 GLU A N 1
ATOM 794 C CA . GLU A 1 112 ? 25.514 3.783 -6.618 1.00 92.88 112 GLU A CA 1
ATOM 795 C C . GLU A 1 112 ? 25.544 4.807 -5.481 1.00 92.88 112 GLU A C 1
ATOM 797 O O . GLU A 1 112 ? 24.946 4.578 -4.428 1.00 92.88 112 GLU A O 1
ATOM 802 N N . GLN A 1 113 ? 26.182 5.959 -5.708 1.00 94.88 113 GLN A N 1
ATOM 803 C CA . GLN A 1 113 ? 26.237 7.039 -4.729 1.00 94.88 113 GLN A CA 1
ATOM 804 C C . GLN A 1 113 ? 24.844 7.618 -4.436 1.00 94.88 113 GLN A C 1
ATOM 806 O O . GLN A 1 113 ? 24.474 7.727 -3.269 1.00 94.88 113 GLN A O 1
ATOM 811 N N . GLN A 1 114 ? 24.046 7.905 -5.470 1.00 94.75 114 GLN A N 1
ATOM 812 C CA . GLN A 1 114 ? 22.668 8.395 -5.310 1.00 94.75 114 GLN A CA 1
ATOM 813 C C . GLN A 1 114 ? 21.767 7.380 -4.601 1.00 94.75 114 GLN A C 1
ATOM 815 O O . GLN A 1 114 ? 20.936 7.735 -3.769 1.00 94.75 114 GLN A O 1
ATOM 820 N N . LEU A 1 115 ? 21.949 6.099 -4.915 1.00 94.06 115 LEU A N 1
ATOM 821 C CA . LEU A 1 115 ? 21.159 5.013 -4.349 1.00 94.06 115 LEU A CA 1
ATOM 822 C C . LEU A 1 115 ? 21.471 4.824 -2.855 1.00 94.06 115 LEU A C 1
ATOM 824 O O . LEU A 1 115 ? 20.554 4.641 -2.055 1.00 94.06 115 LEU A O 1
ATOM 828 N N . SER A 1 116 ? 22.746 4.953 -2.471 1.00 95.31 116 SER A N 1
ATOM 829 C CA . SER A 1 116 ? 23.164 4.954 -1.065 1.00 95.31 116 SER A CA 1
ATOM 830 C C . SER A 1 116 ? 22.688 6.195 -0.304 1.00 95.31 116 SER A C 1
ATOM 832 O O . SER A 1 116 ? 22.382 6.082 0.881 1.00 95.31 116 SER A O 1
ATOM 834 N N . GLU A 1 117 ? 22.658 7.366 -0.940 1.00 96.50 117 GLU A N 1
ATOM 835 C CA . GLU A 1 117 ? 22.169 8.609 -0.330 1.00 96.50 117 GLU A CA 1
ATOM 836 C C . GLU A 1 117 ? 20.667 8.510 -0.036 1.00 96.50 117 GLU A C 1
ATOM 838 O O . GLU A 1 117 ? 20.247 8.684 1.107 1.00 96.50 117 GLU A O 1
ATOM 843 N N . ALA A 1 118 ? 19.873 8.087 -1.022 1.00 93.38 118 ALA A N 1
ATOM 844 C CA . ALA A 1 118 ? 18.434 7.899 -0.856 1.00 93.38 118 ALA A CA 1
ATOM 845 C C . ALA A 1 118 ? 18.084 6.824 0.195 1.00 93.38 118 ALA A C 1
ATOM 847 O O . ALA A 1 118 ? 17.104 6.969 0.931 1.00 93.38 118 ALA A O 1
ATOM 848 N N . GLU A 1 119 ? 18.886 5.756 0.307 1.00 94.88 119 GLU A N 1
ATOM 849 C CA . GLU A 1 119 ? 18.727 4.753 1.369 1.00 94.88 119 GLU A CA 1
ATOM 850 C C . GLU A 1 119 ? 19.006 5.343 2.761 1.00 94.88 119 GLU A C 1
ATOM 852 O O . GLU A 1 119 ? 18.239 5.088 3.691 1.00 94.88 119 GLU A O 1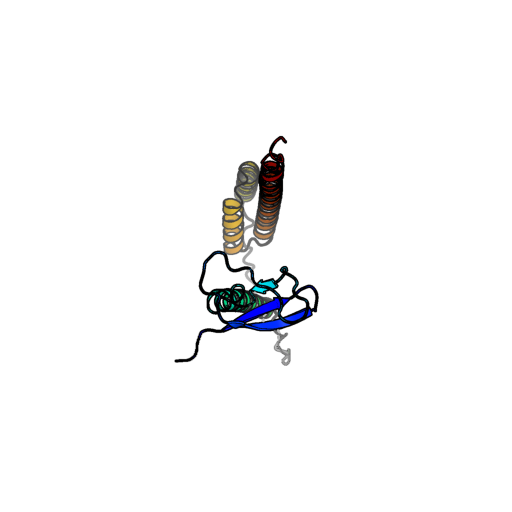
ATOM 857 N N . GLN A 1 120 ? 20.057 6.160 2.908 1.00 96.06 120 GLN A N 1
ATOM 858 C CA . GLN A 1 120 ? 20.390 6.818 4.179 1.00 96.06 120 GLN A CA 1
ATOM 859 C C . GLN A 1 120 ? 19.339 7.847 4.605 1.00 96.06 120 GLN A C 1
ATOM 861 O O . GLN A 1 120 ? 19.018 7.937 5.791 1.00 96.06 120 GLN A O 1
ATOM 866 N N . GLU A 1 121 ? 18.782 8.598 3.656 1.00 95.56 121 GLU A N 1
ATOM 867 C CA . GLU A 1 121 ? 17.694 9.546 3.917 1.00 95.56 121 GLU A CA 1
ATOM 868 C C . GLU A 1 121 ? 16.360 8.846 4.221 1.00 95.56 121 GLU A C 1
ATOM 870 O O . GLU A 1 121 ? 15.448 9.446 4.797 1.00 95.56 121 GLU A O 1
ATOM 875 N N . GLY A 1 122 ? 16.236 7.562 3.869 1.00 93.88 122 GLY A N 1
ATOM 876 C CA . GLY A 1 122 ? 15.001 6.801 4.019 1.00 93.88 122 GLY A CA 1
ATOM 877 C C . GLY A 1 122 ? 13.899 7.246 3.049 1.00 93.88 122 GLY A C 1
ATOM 878 O O . GLY A 1 122 ? 12.716 6.978 3.305 1.00 93.88 122 GLY A O 1
ATOM 879 N N . ASP A 1 123 ? 14.257 7.920 1.951 1.00 95.56 123 ASP A N 1
ATOM 880 C CA . ASP A 1 123 ? 13.308 8.406 0.950 1.00 95.56 123 ASP A CA 1
ATOM 881 C C . ASP A 1 123 ? 13.000 7.319 -0.091 1.00 95.56 123 ASP A C 1
ATOM 883 O O . ASP A 1 123 ? 13.597 7.215 -1.166 1.00 95.56 123 ASP A O 1
ATOM 887 N N . TRP A 1 124 ? 12.001 6.494 0.223 1.00 94.81 124 TRP A N 1
ATOM 888 C CA . TRP A 1 124 ? 11.541 5.441 -0.681 1.00 94.81 124 TRP A CA 1
ATOM 889 C C . TRP A 1 124 ? 11.013 5.975 -2.023 1.00 94.81 124 TRP A C 1
ATOM 891 O O . TRP A 1 124 ? 11.040 5.234 -3.007 1.00 94.81 124 TRP A O 1
ATOM 901 N N . ARG A 1 125 ? 10.548 7.234 -2.100 1.00 95.69 125 ARG A N 1
ATOM 902 C CA . ARG A 1 125 ? 10.040 7.814 -3.357 1.00 95.69 125 ARG A CA 1
ATOM 903 C C . ARG A 1 125 ? 11.175 8.156 -4.302 1.00 95.69 125 ARG A C 1
ATOM 905 O O . ARG A 1 125 ? 11.035 7.936 -5.503 1.00 95.69 125 ARG A O 1
ATOM 912 N N . ALA A 1 126 ? 12.284 8.665 -3.769 1.00 95.25 126 ALA A N 1
ATOM 913 C CA . ALA A 1 126 ? 13.488 8.903 -4.555 1.00 95.25 126 ALA A CA 1
ATOM 914 C C . ALA A 1 126 ? 13.981 7.592 -5.192 1.00 95.25 126 ALA A C 1
ATOM 916 O O . ALA A 1 126 ? 14.206 7.539 -6.401 1.00 95.25 126 ALA A O 1
ATOM 917 N N . LEU A 1 127 ? 14.020 6.499 -4.419 1.00 94.44 127 LEU A N 1
ATOM 918 C CA . LEU A 1 127 ? 14.384 5.170 -4.929 1.00 94.44 127 LEU A CA 1
ATOM 919 C C . LEU A 1 127 ? 13.412 4.643 -5.999 1.00 94.44 127 LEU A C 1
ATOM 921 O O . LEU A 1 127 ? 13.846 4.012 -6.961 1.00 94.44 127 LEU A O 1
ATOM 925 N N . GLU A 1 128 ? 12.109 4.902 -5.869 1.00 95.56 128 GLU A N 1
ATOM 926 C CA . GLU A 1 128 ? 11.118 4.516 -6.882 1.00 95.56 128 GLU A CA 1
ATOM 927 C C . GLU A 1 128 ? 11.300 5.304 -8.190 1.00 95.56 128 GLU A C 1
ATOM 929 O O . GLU A 1 128 ? 11.314 4.717 -9.273 1.00 95.56 128 GLU A O 1
ATOM 934 N N . GLN A 1 129 ? 11.531 6.617 -8.097 1.00 95.56 129 GLN A N 1
ATOM 935 C CA . GLN A 1 129 ? 11.81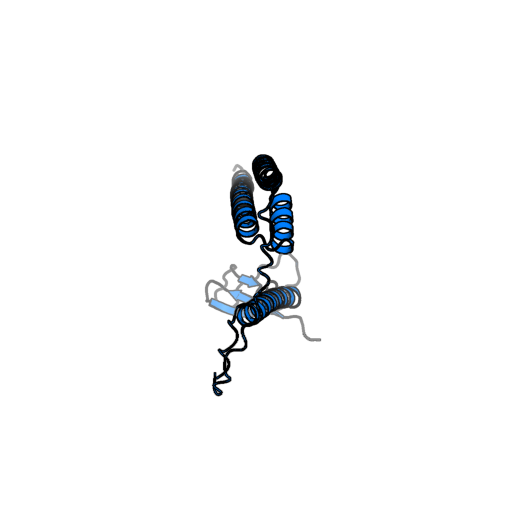9 7.462 -9.260 1.00 95.56 129 GLN A CA 1
ATOM 936 C C . GLN A 1 129 ? 13.110 7.042 -9.966 1.00 95.56 129 GLN A C 1
ATOM 938 O O . GLN A 1 129 ? 13.144 6.980 -11.197 1.00 95.56 129 GLN A O 1
ATOM 943 N N . MET A 1 130 ? 14.150 6.702 -9.199 1.00 94.38 130 MET A N 1
ATOM 944 C CA . MET A 1 130 ? 15.370 6.110 -9.739 1.00 94.38 130 MET A CA 1
ATOM 945 C C . MET A 1 130 ? 15.043 4.800 -10.464 1.00 94.38 130 MET A C 1
ATOM 947 O O . MET A 1 130 ? 15.392 4.639 -11.632 1.00 94.38 130 MET A O 1
ATOM 951 N N . ALA A 1 131 ? 14.303 3.881 -9.841 1.00 94.50 131 ALA A N 1
ATOM 952 C CA . ALA A 1 131 ? 13.943 2.615 -10.475 1.00 94.50 131 ALA A CA 1
ATOM 953 C C . ALA A 1 131 ? 13.209 2.808 -11.820 1.00 94.50 131 ALA A C 1
ATOM 955 O O . ALA A 1 131 ? 13.541 2.150 -12.813 1.00 94.50 131 ALA A O 1
ATOM 956 N N . ASP A 1 132 ? 12.274 3.758 -11.879 1.00 94.38 132 ASP A N 1
ATOM 957 C CA . ASP A 1 132 ? 11.570 4.139 -13.106 1.00 94.38 132 ASP A CA 1
ATOM 958 C C . ASP A 1 132 ? 12.511 4.737 -14.160 1.00 94.38 132 ASP A C 1
ATOM 960 O O . ASP A 1 132 ? 12.373 4.460 -15.356 1.00 94.38 132 ASP A O 1
ATOM 964 N N . GLN A 1 133 ? 13.479 5.554 -13.740 1.00 94.19 133 GLN A N 1
ATOM 965 C CA . GLN A 1 133 ? 14.473 6.146 -14.631 1.00 94.19 133 GLN A CA 1
ATOM 966 C C . GLN A 1 133 ? 15.419 5.086 -15.208 1.00 94.19 133 GLN A C 1
ATOM 968 O O . GLN A 1 133 ? 15.624 5.066 -16.422 1.00 94.19 133 GLN A O 1
ATOM 973 N N . ALA A 1 134 ? 15.913 4.161 -14.384 1.00 92.06 134 ALA A N 1
ATOM 974 C CA . ALA A 1 134 ? 16.721 3.027 -14.833 1.00 92.06 134 ALA A CA 1
ATOM 975 C C . ALA A 1 134 ? 15.944 2.140 -15.816 1.00 92.06 134 ALA A C 1
ATOM 977 O O . ALA A 1 134 ? 16.487 1.695 -16.826 1.00 92.06 134 ALA A O 1
ATOM 978 N N . ARG A 1 135 ? 14.641 1.938 -15.582 1.00 93.19 135 ARG A N 1
ATOM 979 C CA . ARG A 1 135 ? 13.778 1.194 -16.505 1.00 93.19 135 ARG A CA 1
ATOM 980 C C . ARG A 1 135 ? 13.618 1.899 -17.853 1.00 93.19 135 ARG A C 1
ATOM 982 O O . ARG A 1 135 ? 13.643 1.228 -18.876 1.00 93.19 135 ARG A O 1
ATOM 989 N N . LYS A 1 136 ? 13.484 3.230 -17.868 1.00 93.75 136 LYS A N 1
ATOM 990 C CA . LYS A 1 136 ? 13.430 4.031 -19.110 1.00 93.75 136 LYS A CA 1
ATOM 991 C C . LYS A 1 136 ? 14.745 4.014 -19.895 1.00 93.75 136 LYS A C 1
ATOM 993 O O . LYS A 1 136 ? 14.726 4.296 -21.086 1.00 93.75 136 LYS A O 1
ATOM 998 N N . GLN A 1 137 ? 15.860 3.717 -19.230 1.00 92.31 137 GLN A N 1
ATOM 999 C CA . GLN A 1 137 ? 17.187 3.590 -19.837 1.00 92.31 137 GLN A CA 1
ATOM 1000 C C . GLN A 1 137 ? 17.538 2.137 -20.205 1.00 92.31 137 GLN A C 1
ATOM 1002 O O . GLN A 1 137 ? 18.685 1.864 -20.543 1.00 92.31 137 GLN A O 1
ATOM 1007 N N . ASP A 1 138 ? 16.577 1.206 -20.123 1.00 92.31 138 ASP A N 1
ATOM 1008 C CA . ASP A 1 138 ? 16.781 -0.228 -20.360 1.00 92.31 138 ASP A CA 1
ATOM 1009 C C . ASP A 1 138 ? 17.878 -0.851 -19.470 1.00 92.31 138 ASP A C 1
ATOM 1011 O O . ASP A 1 138 ? 18.618 -1.748 -19.878 1.00 92.31 138 ASP A O 1
ATOM 1015 N N . LEU A 1 139 ? 17.949 -0.412 -18.205 1.00 89.75 139 LEU A N 1
ATOM 1016 C CA . LEU A 1 139 ? 18.858 -0.922 -17.170 1.00 89.75 139 LEU A CA 1
ATOM 1017 C C . LEU A 1 139 ? 18.085 -1.759 -16.124 1.00 89.75 139 LEU A C 1
ATOM 1019 O O . LEU A 1 139 ? 17.916 -1.338 -14.973 1.00 89.75 139 LEU A O 1
ATOM 1023 N N . PRO A 1 140 ? 17.596 -2.970 -16.471 1.00 86.81 140 PRO A N 1
ATOM 1024 C CA . PRO A 1 140 ? 16.684 -3.741 -15.620 1.00 86.81 140 PRO A CA 1
ATOM 1025 C C . PRO A 1 140 ? 17.311 -4.190 -14.293 1.00 86.81 140 PRO A C 1
ATOM 1027 O O . PRO A 1 140 ? 16.604 -4.310 -13.293 1.00 86.81 140 PRO A O 1
ATOM 1030 N N . GLY A 1 141 ? 18.631 -4.408 -14.256 1.00 91.81 141 GLY A N 1
ATOM 1031 C CA . GLY A 1 141 ? 19.347 -4.770 -13.029 1.00 91.81 141 GLY A CA 1
ATOM 1032 C C . GLY A 1 141 ? 19.322 -3.652 -11.983 1.00 91.81 141 GLY A C 1
ATOM 1033 O O . GLY A 1 141 ? 18.992 -3.902 -10.823 1.00 91.81 141 GLY A O 1
ATOM 1034 N N . GLN A 1 142 ? 19.587 -2.415 -12.413 1.00 93.69 142 GLN A N 1
ATOM 1035 C CA . GLN A 1 142 ? 19.566 -1.232 -11.548 1.00 93.69 142 GLN A CA 1
ATOM 1036 C C . GLN A 1 142 ? 18.144 -0.902 -11.085 1.00 93.69 142 GLN A C 1
ATOM 1038 O O . GLN A 1 142 ? 17.923 -0.658 -9.899 1.00 93.69 142 GLN A O 1
ATOM 1043 N N . ALA A 1 143 ? 17.160 -1.000 -11.987 1.00 93.38 143 ALA A N 1
ATOM 1044 C CA . ALA A 1 143 ? 15.754 -0.815 -11.637 1.00 93.38 143 ALA A CA 1
ATOM 1045 C C . ALA A 1 143 ? 15.299 -1.816 -10.558 1.00 93.38 143 ALA A C 1
ATOM 1047 O O . ALA A 1 143 ? 14.705 -1.436 -9.548 1.00 93.38 143 ALA A O 1
ATOM 1048 N N . ALA A 1 144 ? 15.629 -3.102 -10.724 1.00 94.44 144 ALA A N 1
ATOM 1049 C CA . ALA A 1 144 ? 15.277 -4.142 -9.759 1.00 94.44 144 ALA A CA 1
ATOM 1050 C C . ALA A 1 144 ? 15.987 -3.983 -8.402 1.00 94.44 144 ALA A C 1
ATOM 1052 O O . ALA A 1 144 ? 15.470 -4.437 -7.378 1.00 94.44 144 ALA A O 1
ATOM 1053 N N . GLN A 1 145 ? 17.181 -3.388 -8.372 1.00 95.19 145 GLN A N 1
ATOM 1054 C CA . GLN A 1 145 ? 17.886 -3.078 -7.129 1.00 95.19 145 GLN A CA 1
ATOM 1055 C C . GLN A 1 145 ? 17.205 -1.929 -6.377 1.00 95.19 145 GLN A C 1
ATOM 1057 O O . GLN A 1 145 ? 16.875 -2.091 -5.202 1.00 95.19 145 GLN A O 1
ATOM 1062 N N . ALA A 1 146 ? 16.919 -0.823 -7.067 1.00 94.50 146 ALA A N 1
ATOM 1063 C CA . ALA A 1 146 ? 16.263 0.344 -6.482 1.00 94.50 146 ALA A CA 1
ATOM 1064 C C . ALA A 1 146 ? 14.857 0.014 -5.938 1.00 94.50 146 ALA A C 1
ATOM 1066 O O . ALA A 1 146 ? 14.554 0.336 -4.788 1.00 94.50 146 ALA A O 1
ATOM 1067 N N . TYR A 1 147 ? 14.034 -0.740 -6.683 1.00 96.25 147 TYR A N 1
ATOM 1068 C CA . TYR A 1 147 ? 12.718 -1.176 -6.188 1.00 96.25 147 TYR A CA 1
ATOM 1069 C C . TYR A 1 147 ? 12.804 -2.061 -4.941 1.00 96.25 147 TYR A C 1
ATOM 1071 O O . TYR A 1 147 ? 11.972 -1.930 -4.043 1.00 96.25 147 TYR A O 1
ATOM 1079 N N . ARG A 1 148 ? 13.786 -2.971 -4.859 1.00 97.06 148 ARG A N 1
ATOM 1080 C CA . ARG A 1 148 ? 13.951 -3.838 -3.679 1.00 97.06 148 ARG A CA 1
ATOM 1081 C C . ARG A 1 148 ? 14.267 -3.026 -2.424 1.00 97.06 148 ARG A C 1
ATOM 1083 O O . ARG A 1 148 ? 13.717 -3.325 -1.365 1.00 97.06 148 ARG A O 1
ATOM 1090 N N . LEU A 1 149 ? 15.100 -1.994 -2.544 1.00 95.19 149 LEU A N 1
ATOM 1091 C CA . LEU A 1 149 ? 15.389 -1.081 -1.436 1.00 95.19 149 LEU A CA 1
ATOM 1092 C C . LEU A 1 149 ? 14.167 -0.240 -1.058 1.00 95.19 149 LEU A C 1
ATOM 1094 O O . LEU A 1 149 ? 13.820 -0.179 0.121 1.00 95.19 149 LEU A O 1
ATOM 1098 N N . ALA A 1 150 ? 13.449 0.312 -2.041 1.00 95.19 150 ALA A N 1
ATOM 1099 C CA . ALA A 1 150 ? 12.219 1.066 -1.791 1.00 95.19 150 ALA A CA 1
ATOM 1100 C C . ALA A 1 150 ? 11.171 0.223 -1.038 1.00 95.19 150 ALA A C 1
ATOM 1102 O O . ALA A 1 150 ? 10.594 0.673 -0.048 1.00 95.19 150 ALA A O 1
ATOM 1103 N N . GLN A 1 151 ? 10.970 -1.033 -1.455 1.00 96.12 151 GLN A N 1
ATOM 1104 C CA . GLN A 1 151 ? 10.057 -1.968 -0.789 1.00 96.12 151 GLN A CA 1
ATOM 1105 C C . GLN A 1 151 ? 10.478 -2.276 0.649 1.00 96.12 151 GLN A C 1
ATOM 1107 O O . GLN A 1 151 ? 9.622 -2.349 1.534 1.00 96.12 151 GLN A O 1
ATOM 1112 N N . ARG A 1 152 ? 11.782 -2.439 0.900 1.00 97.31 152 ARG A N 1
ATOM 1113 C CA . ARG A 1 152 ? 12.307 -2.661 2.250 1.00 97.31 152 ARG A CA 1
ATOM 1114 C C . ARG A 1 152 ? 12.029 -1.461 3.158 1.00 97.31 152 ARG A C 1
ATOM 1116 O O . ARG A 1 152 ? 11.476 -1.655 4.238 1.00 97.31 152 ARG A O 1
ATOM 1123 N N . LEU A 1 153 ? 12.335 -0.242 2.709 1.00 95.12 153 LEU A N 1
ATOM 1124 C CA . LEU A 1 153 ? 12.084 0.978 3.485 1.00 95.12 153 LEU A CA 1
ATOM 1125 C C . LEU A 1 153 ? 10.591 1.186 3.764 1.00 95.12 153 LEU A C 1
ATOM 1127 O O . LEU A 1 153 ? 10.206 1.502 4.890 1.00 95.12 153 LEU A O 1
ATOM 1131 N N . LEU A 1 154 ? 9.728 0.942 2.774 1.00 95.56 154 LEU A N 1
ATOM 1132 C CA . LEU A 1 154 ? 8.275 0.983 2.957 1.00 95.56 154 LEU A CA 1
ATOM 1133 C C . LEU A 1 154 ? 7.795 -0.025 4.009 1.00 95.56 154 LEU A C 1
ATOM 1135 O O . LEU A 1 154 ? 6.961 0.314 4.851 1.00 95.56 154 LEU A O 1
ATOM 1139 N N . ALA A 1 155 ? 8.322 -1.252 3.990 1.00 95.44 155 ALA A N 1
ATOM 1140 C CA . ALA A 1 155 ? 7.982 -2.274 4.975 1.00 95.44 155 ALA A CA 1
ATOM 1141 C C . ALA A 1 155 ? 8.442 -1.887 6.391 1.00 95.44 155 ALA A C 1
ATOM 1143 O O . ALA A 1 155 ? 7.688 -2.064 7.351 1.00 95.44 155 ALA A O 1
ATOM 1144 N N . GLU A 1 156 ? 9.641 -1.316 6.527 1.00 95.62 156 GLU A N 1
ATOM 1145 C CA . GLU A 1 156 ? 10.169 -0.819 7.802 1.00 95.62 156 GLU A CA 1
ATOM 1146 C C . GLU A 1 156 ? 9.312 0.337 8.356 1.00 95.62 156 GLU A C 1
ATOM 1148 O O . GLU A 1 156 ? 8.920 0.308 9.528 1.00 95.62 156 GLU A O 1
ATOM 1153 N N . GLN A 1 157 ? 8.909 1.296 7.512 1.00 95.25 157 GLN A N 1
ATOM 1154 C CA . GLN A 1 157 ? 8.002 2.381 7.910 1.00 95.25 157 GLN A CA 1
ATOM 1155 C C . GLN A 1 157 ? 6.611 1.867 8.306 1.00 95.25 157 GLN A C 1
ATOM 1157 O O . GLN A 1 157 ? 6.052 2.293 9.320 1.00 95.25 157 GLN A O 1
ATOM 1162 N N . ALA A 1 158 ? 6.047 0.924 7.546 1.00 93.88 158 ALA A N 1
ATOM 1163 C CA . ALA A 1 158 ? 4.756 0.319 7.866 1.00 93.88 158 ALA A CA 1
ATOM 1164 C C . ALA A 1 158 ? 4.800 -0.439 9.204 1.00 93.88 158 ALA A C 1
ATOM 1166 O O . ALA A 1 158 ? 3.882 -0.319 10.024 1.00 93.88 158 ALA A O 1
ATOM 1167 N N . ALA A 1 159 ? 5.888 -1.172 9.463 1.00 95.00 159 ALA A N 1
ATOM 1168 C CA . ALA A 1 159 ? 6.107 -1.848 10.735 1.00 95.00 159 ALA A CA 1
ATOM 1169 C C . ALA A 1 159 ? 6.171 -0.844 11.897 1.00 95.00 159 ALA A C 1
ATOM 1171 O O . ALA A 1 159 ? 5.518 -1.051 12.923 1.00 95.00 159 ALA A O 1
ATOM 1172 N N . GLU A 1 160 ? 6.881 0.270 11.733 1.00 95.25 160 GLU A N 1
ATOM 1173 C CA . GLU A 1 160 ? 6.978 1.318 12.751 1.00 95.25 160 GLU A CA 1
ATOM 1174 C C . GLU A 1 160 ? 5.627 2.002 13.023 1.00 95.25 160 GLU A C 1
ATOM 1176 O O . GLU A 1 160 ? 5.221 2.166 14.179 1.00 95.25 160 GLU A O 1
ATOM 1181 N N . LEU A 1 161 ? 4.858 2.315 11.976 1.00 94.25 161 LEU A N 1
ATOM 1182 C CA . LEU A 1 161 ? 3.499 2.844 12.116 1.00 94.25 161 LEU A CA 1
ATOM 1183 C C . LEU A 1 161 ? 2.579 1.863 12.852 1.00 94.25 161 LEU A C 1
ATOM 1185 O O . LEU A 1 161 ? 1.821 2.279 13.732 1.00 94.25 161 LEU A O 1
ATOM 1189 N N . SER A 1 162 ? 2.679 0.564 12.561 1.00 95.31 162 SER A N 1
ATOM 1190 C CA . SER A 1 162 ? 1.887 -0.461 13.250 1.00 95.31 162 SER A CA 1
ATOM 1191 C C . SER A 1 162 ? 2.217 -0.541 14.749 1.00 95.31 162 SER A C 1
ATOM 1193 O O . SER A 1 162 ? 1.309 -0.611 15.583 1.00 95.31 162 SER A O 1
ATOM 1195 N N . LYS A 1 163 ? 3.501 -0.422 15.123 1.00 94.75 163 LYS A N 1
ATOM 1196 C CA . LYS A 1 163 ? 3.945 -0.365 16.527 1.00 94.75 163 LYS A CA 1
ATOM 1197 C C . LYS A 1 163 ? 3.402 0.877 17.234 1.00 94.75 163 LYS A C 1
ATOM 1199 O O . LYS A 1 163 ? 2.905 0.787 18.364 1.00 94.75 163 LYS A O 1
ATOM 1204 N N . ARG A 1 164 ? 3.437 2.036 16.569 1.00 93.56 164 ARG A N 1
ATOM 1205 C CA . ARG A 1 164 ? 2.867 3.286 17.099 1.00 93.56 164 ARG A CA 1
ATOM 1206 C C . ARG A 1 164 ? 1.358 3.174 17.283 1.00 93.56 164 ARG A C 1
ATOM 1208 O O . ARG A 1 164 ? 0.850 3.534 18.343 1.00 93.56 164 ARG A O 1
ATOM 1215 N N . GLN A 1 165 ? 0.646 2.596 16.318 1.00 93.31 165 GLN A N 1
ATOM 1216 C CA . GLN A 1 165 ? -0.794 2.367 16.419 1.00 93.31 165 GLN A CA 1
ATOM 1217 C C . GLN A 1 165 ? -1.143 1.423 17.578 1.00 93.31 165 GLN A C 1
ATOM 1219 O O . GLN A 1 165 ? -2.081 1.694 18.331 1.00 93.31 165 GLN A O 1
ATOM 1224 N N . ALA A 1 166 ? -0.370 0.350 17.773 1.00 89.38 166 ALA A N 1
ATOM 1225 C CA . ALA A 1 166 ? -0.534 -0.552 18.912 1.00 89.38 166 ALA A CA 1
ATOM 1226 C C . ALA A 1 166 ? -0.307 0.170 20.252 1.00 89.38 166 ALA A C 1
ATOM 1228 O O . ALA A 1 166 ? -1.069 -0.026 21.200 1.00 89.38 166 ALA A O 1
ATOM 1229 N N . THR A 1 167 ? 0.690 1.055 20.316 1.00 92.06 167 THR A N 1
ATOM 1230 C CA . THR A 1 167 ? 0.974 1.880 21.501 1.00 92.06 167 THR A CA 1
ATOM 1231 C C . THR A 1 167 ? -0.165 2.852 21.804 1.00 92.06 167 THR A C 1
ATOM 1233 O O . THR A 1 167 ? -0.601 2.949 22.951 1.00 92.06 167 THR A O 1
ATOM 1236 N N . ILE A 1 168 ? -0.695 3.532 20.783 1.00 91.62 168 ILE A N 1
ATOM 1237 C CA . ILE A 1 168 ? -1.844 4.437 20.922 1.00 91.62 168 ILE A CA 1
ATOM 1238 C C . ILE A 1 168 ? -3.070 3.666 21.424 1.00 91.62 168 ILE A C 1
ATOM 1240 O O . ILE A 1 168 ? -3.710 4.100 22.378 1.00 91.62 168 ILE A O 1
ATOM 1244 N N . ARG A 1 169 ? -3.362 2.489 20.853 1.00 87.31 169 ARG A N 1
ATOM 1245 C CA . ARG A 1 169 ? -4.469 1.635 21.315 1.00 87.31 169 ARG A CA 1
ATOM 1246 C C . ARG A 1 169 ? -4.320 1.236 22.782 1.00 87.31 169 ARG A C 1
ATOM 1248 O O . ARG A 1 169 ? -5.294 1.332 23.519 1.00 87.31 169 ARG A O 1
ATOM 1255 N N . ARG A 1 170 ? -3.119 0.844 23.229 1.00 85.06 170 ARG A N 1
ATOM 1256 C CA . ARG A 1 170 ? -2.875 0.523 24.648 1.00 85.06 170 ARG A CA 1
ATOM 1257 C C . ARG A 1 170 ? -3.112 1.724 25.561 1.00 85.06 170 ARG A C 1
ATOM 1259 O O . ARG A 1 170 ? -3.731 1.552 26.602 1.00 85.06 170 ARG A O 1
ATOM 1266 N N . LYS A 1 171 ? -2.670 2.923 25.167 1.00 87.31 171 LYS A N 1
ATOM 1267 C CA . LYS A 1 171 ? -2.925 4.153 25.936 1.00 87.31 171 LYS A CA 1
ATOM 1268 C C . LYS A 1 171 ? -4.421 4.469 26.020 1.00 87.31 171 LYS A C 1
ATOM 1270 O O . LYS A 1 171 ? -4.906 4.761 27.101 1.00 87.31 171 LYS A O 1
ATOM 1275 N N . LEU A 1 172 ? -5.159 4.343 24.917 1.00 83.12 172 LEU A N 1
ATOM 1276 C CA . LEU A 1 172 ? -6.605 4.601 24.897 1.00 83.12 172 LEU A CA 1
ATOM 1277 C C . LEU A 1 172 ? -7.406 3.597 25.743 1.00 83.12 172 LEU A C 1
ATOM 1279 O O . LEU A 1 172 ? -8.350 3.993 26.416 1.00 83.12 172 LEU A O 1
ATOM 1283 N N . VAL A 1 173 ? -7.025 2.315 25.737 1.00 77.06 173 VAL A N 1
ATOM 1284 C CA . VAL A 1 173 ? -7.680 1.282 26.562 1.00 77.06 173 VAL A CA 1
ATOM 1285 C C . VAL A 1 173 ? -7.287 1.409 28.039 1.00 77.06 173 VAL A C 1
ATOM 1287 O O . VAL A 1 173 ? -8.138 1.260 28.912 1.00 77.06 173 VAL A O 1
ATOM 1290 N N . GLY A 1 174 ? -6.023 1.736 28.332 1.00 60.53 174 GLY A N 1
ATOM 1291 C CA . GLY A 1 174 ? -5.548 1.978 29.698 1.00 60.53 174 GLY A CA 1
ATOM 1292 C C . GLY A 1 174 ? -6.258 3.153 30.376 1.00 60.53 174 GLY A C 1
ATOM 1293 O O . GLY A 1 174 ? -6.666 3.026 31.523 1.00 60.53 174 GLY A O 1
ATOM 1294 N N . VAL A 1 175 ? -6.511 4.242 29.641 1.00 57.97 175 VAL A N 1
ATOM 1295 C CA . VAL A 1 175 ? -7.221 5.430 30.156 1.00 57.97 175 VAL A CA 1
ATOM 1296 C C . VAL A 1 175 ? -8.678 5.132 30.547 1.00 57.97 175 VAL A C 1
ATOM 1298 O O . VAL A 1 175 ? -9.187 5.745 31.475 1.00 57.97 175 VAL A O 1
ATOM 1301 N N . GLN A 1 176 ? -9.350 4.149 29.935 1.00 55.12 176 GLN A N 1
ATOM 1302 C CA . GLN A 1 176 ? -10.715 3.777 30.352 1.00 55.12 176 GLN A CA 1
ATOM 1303 C C . GLN A 1 176 ? -10.775 3.017 31.686 1.00 55.12 176 GLN A C 1
ATOM 1305 O O . GLN A 1 176 ? -11.849 2.894 32.271 1.00 55.12 176 GLN A O 1
ATOM 1310 N N . SER A 1 177 ? -9.648 2.496 32.174 1.00 52.69 177 SER A N 1
ATOM 1311 C CA . SER A 1 177 ? -9.635 1.648 33.371 1.00 52.69 177 SER A CA 1
ATOM 1312 C C . SER A 1 177 ? -9.553 2.450 34.677 1.00 52.69 177 SER A C 1
ATOM 1314 O O . SER A 1 177 ? -9.933 1.928 35.720 1.00 52.69 177 SER A O 1
ATOM 1316 N N . GLU A 1 178 ? -9.102 3.710 34.638 1.00 53.75 178 GLU A N 1
ATOM 1317 C CA . GLU A 1 178 ? -8.967 4.560 35.835 1.00 53.75 178 GLU A CA 1
ATOM 1318 C C . GLU A 1 178 ? -10.239 5.363 36.173 1.00 53.75 178 GLU A C 1
ATOM 1320 O O . GLU A 1 178 ? -10.461 5.668 37.341 1.00 53.75 178 GLU A O 1
ATOM 1325 N N . ASP A 1 179 ? -11.140 5.606 35.214 1.00 53.59 179 ASP A N 1
ATOM 1326 C CA . ASP A 1 179 ? -12.403 6.341 35.446 1.00 53.59 179 ASP A CA 1
ATOM 1327 C C . ASP A 1 179 ? -13.568 5.460 35.944 1.00 53.59 179 ASP A C 1
ATOM 1329 O O . ASP A 1 179 ? -14.692 5.931 36.118 1.00 53.59 179 ASP A O 1
ATOM 1333 N N . THR A 1 180 ? -13.321 4.173 36.219 1.00 55.22 180 THR A N 1
ATOM 1334 C CA . THR A 1 180 ? -14.336 3.255 36.772 1.00 55.22 180 THR A CA 1
ATOM 1335 C C . THR A 1 180 ? -14.074 2.945 38.249 1.00 55.22 180 THR A C 1
ATOM 1337 O O . THR A 1 180 ? -14.186 1.801 38.688 1.00 55.22 180 THR A O 1
ATOM 1340 N N . ALA A 1 181 ? -13.700 3.951 39.044 1.00 54.38 181 ALA A N 1
ATOM 1341 C CA . ALA A 1 181 ? -13.727 3.818 40.498 1.00 54.38 181 ALA A CA 1
ATOM 1342 C C . ALA A 1 181 ? -15.196 3.877 40.971 1.00 54.38 181 ALA A C 1
ATOM 1344 O O . ALA A 1 181 ? -15.875 4.875 40.714 1.00 54.38 181 ALA A O 1
ATOM 1345 N N . PRO A 1 182 ? -15.735 2.828 41.624 1.00 60.97 182 PRO A N 1
ATOM 1346 C CA . PRO A 1 182 ? -17.097 2.868 42.143 1.00 60.97 182 PRO A CA 1
ATOM 1347 C C . PRO A 1 182 ? -17.219 3.973 43.207 1.00 60.97 182 PRO A C 1
ATOM 1349 O O . PRO A 1 182 ? -16.277 4.174 43.979 1.00 60.97 182 PRO A O 1
ATOM 1352 N N . PRO A 1 183 ? -18.356 4.693 43.272 1.00 61.81 183 PRO A N 1
ATOM 1353 C CA . PRO A 1 183 ? -18.534 5.763 44.244 1.00 61.81 183 PRO A CA 1
ATOM 1354 C C . PRO A 1 183 ? -18.414 5.213 45.677 1.00 61.81 183 PRO A C 1
ATOM 1356 O O . PRO A 1 183 ? -18.906 4.109 45.948 1.00 61.81 183 PRO A O 1
ATOM 1359 N N . PRO A 1 184 ? -17.759 5.950 46.594 1.00 68.19 184 PRO A N 1
ATOM 1360 C CA . PRO A 1 184 ? -17.645 5.538 47.987 1.00 68.19 184 PRO A CA 1
ATOM 1361 C C . PRO A 1 184 ? -19.033 5.458 48.639 1.00 68.19 184 PRO A C 1
ATOM 1363 O O . PRO A 1 184 ? -19.910 6.273 48.350 1.00 68.19 184 PRO A O 1
ATOM 1366 N N . LYS A 1 185 ? -19.218 4.431 49.477 1.00 68.88 185 LYS A N 1
ATOM 1367 C CA . LYS A 1 185 ? -20.427 4.194 50.279 1.00 68.88 185 LYS A CA 1
ATOM 1368 C C . LYS A 1 185 ? -20.526 5.147 51.462 1.00 68.88 185 LYS A C 1
ATOM 1370 O O . LYS A 1 185 ? -19.456 5.485 52.014 1.00 68.88 185 LYS A O 1
#

pLDDT: mean 75.52, std 17.56, range [41.94, 97.31]

Sequence (185 aa):
MASPRIHVYCQHCEASYAIAEPAGPNAHLVCPKCKSPTVVPVDRTHAPGQSRLAVASIGAFLAALLAIAVVLYYATRPAPASPSGGSVPATRHAASSSTAPAPSEAQASTWEQQLSEAEQEGDWRALEQMADQARKQDLPGQAAQAYRLAQRLLAEQAAELSKRQATIRRKLVGVQSEDTAPPPK

=== Feature glossary ===
Key to the feature types in this record:

— What the protein is —

Primary structure: the covalent order of the twenty standard amino acids along the backbone. Two proteins with the same sequence will (almost always) fold to the same structure; two with 30% identity often share a fold but not the details.

Database cross-references. InterPro integrates a dozen domain/family signature databases into unified entries with residue-range hits. GO terms attach function/process/location labels with evidence codes. CATH codes position the fold in a four-level structural taxonomy. Organism is the NCBI-taxonomy species name.

— Where its atoms are —

The mmCIF block holds the 3D Cartesian coordinates of each backbone atom (N, Cα, C, O) in ångströms. mmCIF is the PDB's canonical archive format — a tagged-loop text representation of the atomic model.

Six rendered views show the 3D structure from the faces of a cube — i.e. along ±x, ±y, ±z. Rendering representation is drawn randomly per protein from cartoon (secondary-structure ribbons), sticks (backbone bonds), or molecular surface; coloring is either N→C rainbow (blue at the N-terminus through red at the C-terminus) or one color per chain.

— Local backbone conformation —

DSSP 8-state secondary structure assigns each residue one of H (α-helix), G (3₁₀-helix), I (π-helix), E (extended β-strand), B (isolated β-bridge), T (hydrogen-bonded turn), S (bend), or '-' (coil). The assignment is computed from backbone hydrogen-bond geometry via the Kabsch–Sander algorithm.

P-SEA three-state annotation labels each residue as helix, strand, or coil based purely on the geometry of the Cα trace. It serves as a fallback when the full backbone (and thus DSSP) is unavailable.

The φ/ψ torsion pair specifies the backbone conformation at each residue. φ rotates about the N–Cα bond, ψ about the Cα–C bond. Steric clashes forbid most of the (φ, ψ) plane — the allowed regions (α-helix basin, β-sheet basin, left-handed helix) are the Ramachandran-allowed regions.

— Global shape and packing —

The geometric summary reports three shape descriptors. Rg (radius of gyration) measures how spread out the Cα atoms are about their centre of mass; compact globular proteins have small Rg, elongated or unfolded ones large. Cα contacts (<8 Å, |i−j|>4) count long-range residue pairs in spatial proximity — high for tightly packed folds, near zero for rods or random coil. The bounding-box extents give the protein's footprint along x, y, z in Å.

Accessible surface area quantifies burial. A residue with SASA near zero is packed into the hydrophobic core; one with SASA >100 Å² sits on the surface. Computed here via the Shrake–Rupley numerical algorithm with a 1.4 Å probe.

Plot images: a contact map (which residues are close in 3D, as an N×N binary image), a Ramachandran scatter (backbone torsion angles, revealing secondary-structure composition at a glance), and — for AlphaFold structures — a PAE heatmap (pairwise prediction confidence).

— Structural neighborhood —

The Foldseek 3Di string encodes local tertiary geometry as a 20-letter alphabet — one character per residue — derived from the relative positions of nearby Cα atoms. Unlike the amino-acid sequence, 3Di is a direct function of the 3D structure, so two proteins with the same fold have similar 3Di strings even at low sequence identity.

Nearest PDB neighbors are the top structural matches found by Foldseek when searching this structure against the entire Protein Data Bank. Each hit reports a TM-score (0 to 1; >0.5 almost always implies the same fold) and an E-value. These are *structural* homologs — they may share no detectable sequence similarity.

— Confidence and disorder —

For AlphaFold models, the B-factor field carries pLDDT — the model's own estimate of local accuracy on a 0–100 scale. Regions with pLDDT<50 should be treated as essentially unmodeled; they often correspond to intrinsically disordered segments.

B-factor (Debye–Waller factor) reflects atomic displacement in the crystal lattice. It is an experimental observable (units Å²), not a prediction; low values mean the atom is pinned down, high values mean it moves or is heterogeneous across the crystal.

Predicted aligned error is AlphaFold's pairwise confidence. Unlike pLDDT (per-residue), PAE is per-residue-pair and captures whether two parts of the structure are correctly placed relative to each other. Units are ångströms of expected positional error.